Protein AF-A0A2I6QML2-F1 (afdb_monomer_lite)

Secondary structure (DSSP, 8-state):
--EE---TT----S-EEGGG--SS-EEEETTEEEEPPBTTTBPPTT----SS--SGGGSSHHHHHHHTT--HHHHHHHTPPPPSS--EEEE-TTS-EEEE-HHHHHHHTT---S--EEE--TTEE-EEETTS----EETT---EEEEEEEEPP-S-B-TT-BPPPEEEE-TT--TTSEEEEEESS-GGGSTTTS--TT--PEEEEEEETTEEEEEEE--SSS-B-PPP-EEEEEEE-

Foldseek 3Di:
DDWDAADPVRLAPGIGDPVVDVDADWDDDRRDIDHDDDPPRHPHPPQDDDDPDRCVLVVDPQSVCVVVVQDLLSSQVVVPDDDPDQFDWDQDPVSHIDTHDPVVVCVVVVHDPPWDWDDDDPQWDWTDIVPDDIDIDGPPDKDWQFKDKWKDAQDKAFAQGKDPKTKDFRAPDDQPKDKDKDWPDDCQPKWQSHDDPQDHWDWDWGDHHRIIIIMTGHNGNGITRTGITMMIIIIMD

Sequence (237 aa):
MTYITETPDATLSAEFALNSLADGILKHVSGVPARAVPGTDYEAAGVDLRIANNLSDLNSASTARTNLGGTTAGQNLFTLANPSAVRFLQINADNSVTAQSASSQLTALGGVATTRNVNTTSPLGGGGALSSDLTLTCSTCTTTIASGTSALGTSAIASGACATVVTTSATGTATTDTIGWGFNGNPTSTTGYQASANGMLTIIAYPSTNNVNFLACNNTSASITPGAITLNWKVTR

Radius of gyration: 55.11 Å; chains: 1; bounding box: 106×42×136 Å

Structure (mmCIF, N/CA/C/O backbone):
data_AF-A0A2I6QML2-F1
#
_entry.id   AF-A0A2I6QML2-F1
#
loop_
_atom_site.group_PDB
_atom_site.id
_atom_site.type_symbol
_atom_site.label_atom_id
_atom_site.label_alt_id
_atom_site.label_comp_id
_atom_site.label_asym_id
_atom_site.label_entity_id
_atom_site.label_seq_id
_atom_site.pdbx_PDB_ins_code
_atom_site.Cartn_x
_atom_site.Cartn_y
_atom_site.Cartn_z
_atom_site.occupancy
_atom_site.B_iso_or_equiv
_atom_site.auth_seq_id
_atom_site.auth_comp_id
_atom_site.auth_asym_id
_atom_site.auth_atom_id
_atom_site.pdbx_PDB_model_num
ATOM 1 N N . MET A 1 1 ? 61.276 31.196 -82.330 1.00 64.19 1 MET A N 1
ATOM 2 C CA . MET A 1 1 ? 61.262 29.888 -81.640 1.00 64.19 1 MET A CA 1
ATOM 3 C C . MET A 1 1 ? 62.325 29.941 -80.568 1.00 64.19 1 MET A C 1
ATOM 5 O O . MET A 1 1 ? 63.398 30.455 -80.852 1.00 64.19 1 MET A O 1
ATOM 9 N N . THR A 1 2 ? 62.009 29.498 -79.357 1.00 71.75 2 THR A N 1
ATOM 10 C CA . THR A 1 2 ? 62.979 29.432 -78.259 1.00 71.75 2 THR A CA 1
ATOM 11 C C . THR A 1 2 ? 63.634 28.057 -78.295 1.00 71.75 2 THR A C 1
ATOM 13 O O . THR A 1 2 ? 62.929 27.050 -78.390 1.00 71.75 2 THR A O 1
ATOM 16 N N . TYR A 1 3 ? 64.959 28.023 -78.251 1.00 75.06 3 TYR A N 1
ATOM 17 C CA . TYR A 1 3 ? 65.754 26.802 -78.295 1.00 75.06 3 TYR A CA 1
ATOM 18 C C . TYR A 1 3 ? 66.589 26.691 -77.028 1.00 75.06 3 TYR A C 1
ATOM 20 O O . TYR A 1 3 ? 66.968 27.706 -76.440 1.00 75.06 3 TYR A O 1
ATOM 28 N N . ILE A 1 4 ? 66.865 25.459 -76.610 1.00 70.81 4 ILE A N 1
ATOM 29 C CA . ILE A 1 4 ? 67.909 25.198 -75.621 1.00 70.81 4 ILE A CA 1
ATOM 30 C C . ILE A 1 4 ? 69.161 24.851 -76.413 1.00 70.81 4 ILE A C 1
ATOM 32 O O . ILE A 1 4 ? 69.179 23.862 -77.149 1.00 70.81 4 ILE A O 1
ATOM 36 N N . THR A 1 5 ? 70.178 25.693 -76.281 1.00 66.81 5 THR A N 1
ATOM 37 C CA . THR A 1 5 ? 71.444 25.546 -77.002 1.00 66.81 5 THR A CA 1
ATOM 38 C C . THR A 1 5 ? 72.547 24.972 -76.119 1.00 66.81 5 THR A C 1
ATOM 40 O O . THR A 1 5 ? 73.465 24.363 -76.650 1.00 66.81 5 THR A O 1
ATOM 43 N N . GLU A 1 6 ? 72.451 25.103 -74.789 1.00 67.31 6 GLU A N 1
ATOM 44 C CA . GLU A 1 6 ? 73.445 24.598 -73.831 1.00 67.31 6 GLU A CA 1
ATOM 45 C C . GLU A 1 6 ? 72.776 24.218 -72.494 1.00 67.31 6 GLU A C 1
ATOM 47 O O . GLU A 1 6 ? 71.808 24.852 -72.065 1.00 67.31 6 GLU A O 1
ATOM 52 N N . THR A 1 7 ? 73.285 23.179 -71.826 1.00 65.19 7 THR A N 1
ATOM 53 C CA . THR A 1 7 ? 72.969 22.852 -70.422 1.00 65.19 7 THR A CA 1
ATOM 54 C C . THR A 1 7 ? 74.198 23.122 -69.547 1.00 65.19 7 THR A C 1
ATOM 56 O O . THR A 1 7 ? 75.312 23.127 -70.067 1.00 65.19 7 THR A O 1
ATOM 59 N N . PRO A 1 8 ? 74.051 23.292 -68.217 1.00 64.19 8 PRO A N 1
ATOM 60 C CA . PRO A 1 8 ? 75.189 23.507 -67.311 1.00 64.19 8 PRO A CA 1
ATOM 61 C C . PRO A 1 8 ? 76.267 22.407 -67.330 1.00 64.19 8 PRO A C 1
ATOM 63 O O . PRO A 1 8 ? 77.377 22.642 -66.869 1.00 64.19 8 PRO A O 1
ATOM 66 N N . ASP A 1 9 ? 75.943 21.222 -67.855 1.00 65.06 9 ASP A N 1
ATOM 67 C CA . ASP A 1 9 ? 76.854 20.078 -68.014 1.00 65.06 9 ASP A CA 1
ATOM 68 C C . ASP A 1 9 ? 77.437 19.968 -69.446 1.00 65.06 9 ASP A C 1
ATOM 70 O O . ASP A 1 9 ? 78.171 19.042 -69.755 1.00 65.06 9 ASP A O 1
ATOM 74 N N . ALA A 1 10 ? 77.120 20.908 -70.348 1.00 65.25 10 ALA A N 1
ATOM 75 C CA . ALA A 1 10 ? 77.648 21.009 -71.719 1.00 65.25 10 ALA A CA 1
ATOM 76 C C . ALA A 1 10 ? 77.507 19.745 -72.601 1.00 65.25 10 ALA A C 1
ATOM 78 O O . ALA A 1 10 ? 78.220 19.576 -73.589 1.00 65.25 10 ALA A O 1
ATOM 79 N N . THR A 1 11 ? 76.570 18.854 -72.276 1.00 63.22 11 THR A N 1
ATOM 80 C CA . THR A 1 11 ? 76.426 17.530 -72.905 1.00 63.22 11 THR A CA 1
ATOM 81 C C . THR A 1 11 ? 75.431 17.477 -74.070 1.00 63.22 11 THR A C 1
ATOM 83 O O . THR A 1 11 ? 75.227 16.409 -74.651 1.00 63.22 11 THR A O 1
ATOM 86 N N . LEU A 1 12 ? 74.818 18.604 -74.450 1.00 68.50 12 LEU A N 1
ATOM 87 C CA . LEU A 1 12 ? 73.909 18.652 -75.597 1.00 68.50 12 LEU A CA 1
ATOM 88 C C . LEU A 1 12 ? 74.666 18.504 -76.917 1.00 68.50 12 LEU A C 1
ATOM 90 O O . LEU A 1 12 ? 75.599 19.245 -77.208 1.00 68.50 12 LEU A O 1
ATOM 94 N N . SER A 1 13 ? 74.219 17.555 -77.738 1.00 67.00 13 SER A N 1
ATOM 95 C CA . SER A 1 13 ? 74.846 17.242 -79.029 1.00 67.00 13 SER A CA 1
ATOM 96 C C . SER A 1 13 ? 74.286 18.042 -80.217 1.00 67.00 13 SER A C 1
ATOM 98 O O . SER A 1 13 ? 74.879 18.002 -81.295 1.00 67.00 13 SER A O 1
ATOM 100 N N . ALA A 1 14 ? 73.170 18.769 -80.038 1.00 70.62 14 ALA A N 1
ATOM 101 C CA . ALA A 1 14 ? 72.536 19.630 -81.045 1.00 70.62 14 ALA A CA 1
ATOM 102 C C . ALA A 1 14 ? 71.521 20.620 -80.421 1.00 70.62 14 ALA A C 1
ATOM 104 O O . ALA A 1 14 ? 71.057 20.417 -79.298 1.00 70.62 14 ALA A O 1
ATOM 105 N N . GLU A 1 15 ? 71.144 21.665 -81.173 1.00 72.88 15 GLU A N 1
ATOM 106 C CA . GLU A 1 15 ? 70.081 22.619 -80.811 1.00 72.88 15 GLU A CA 1
ATOM 107 C C . GLU A 1 15 ? 68.716 21.914 -80.734 1.00 72.88 15 GLU A C 1
ATOM 109 O O . GLU A 1 15 ? 68.308 21.221 -81.669 1.00 72.88 15 GLU A O 1
ATOM 114 N N . PHE A 1 16 ? 67.994 22.091 -79.622 1.00 72.38 16 PHE A N 1
ATOM 115 C CA . PHE A 1 16 ? 66.719 21.410 -79.393 1.00 72.38 16 PHE A CA 1
ATOM 116 C C . PHE A 1 16 ? 65.542 22.391 -79.334 1.00 72.38 16 PHE A C 1
ATOM 118 O O . PHE A 1 16 ? 65.525 23.332 -78.533 1.00 72.38 16 PHE A O 1
ATOM 125 N N . ALA A 1 17 ? 64.534 22.158 -80.179 1.00 73.69 17 ALA A N 1
ATOM 126 C CA . ALA A 1 17 ? 63.365 23.022 -80.309 1.00 73.69 17 ALA A CA 1
ATOM 127 C C . ALA A 1 17 ? 62.395 22.835 -79.134 1.00 73.69 17 ALA A C 1
ATOM 129 O O . ALA A 1 17 ? 61.776 21.778 -78.984 1.00 73.69 17 ALA A O 1
ATOM 130 N N . LEU A 1 18 ? 62.218 23.874 -78.310 1.00 70.25 18 LEU A N 1
ATOM 131 C CA . LEU A 1 18 ? 61.433 23.782 -77.073 1.00 70.25 18 LEU A CA 1
ATOM 132 C C . LEU A 1 18 ? 59.935 23.559 -77.332 1.00 70.25 18 LEU A C 1
ATOM 134 O O . LEU A 1 18 ? 59.241 22.957 -76.524 1.00 70.25 18 LEU A O 1
ATOM 138 N N . ASN A 1 19 ? 59.441 23.981 -78.496 1.00 72.12 19 ASN A N 1
ATOM 139 C CA . ASN A 1 19 ? 58.053 23.784 -78.914 1.00 72.12 19 ASN A CA 1
ATOM 140 C C . ASN A 1 19 ? 57.714 22.331 -79.300 1.00 72.12 19 ASN A C 1
ATOM 142 O O . ASN A 1 19 ? 56.543 22.032 -79.511 1.00 72.12 19 ASN A O 1
ATOM 146 N N . SER A 1 20 ? 58.707 21.442 -79.415 1.00 68.75 20 SER A N 1
ATOM 147 C CA . SER A 1 20 ? 58.472 20.000 -79.591 1.00 68.75 20 SER A CA 1
ATOM 148 C C . SER A 1 20 ? 58.061 19.299 -78.286 1.00 68.75 20 SER A C 1
ATOM 150 O O . SER A 1 20 ? 57.588 18.163 -78.308 1.00 68.75 20 SER A O 1
ATOM 152 N N . LEU A 1 21 ? 58.203 19.985 -77.149 1.00 67.31 21 LEU A N 1
ATOM 153 C CA . LEU A 1 21 ? 57.849 19.510 -75.816 1.00 67.31 21 LEU A CA 1
ATOM 154 C C . LEU A 1 21 ? 56.532 20.182 -75.415 1.00 67.31 21 LEU A C 1
ATOM 156 O O . LEU A 1 21 ? 56.529 21.269 -74.847 1.00 67.31 21 LEU A O 1
ATOM 160 N N . ALA A 1 22 ? 55.408 19.565 -75.780 1.00 59.16 22 ALA A N 1
ATOM 161 C CA . ALA A 1 22 ? 54.084 20.153 -75.574 1.00 59.16 22 ALA A CA 1
ATOM 162 C C . ALA A 1 22 ? 53.741 20.391 -74.085 1.00 59.16 22 ALA A C 1
ATOM 164 O O . ALA A 1 22 ? 52.999 21.325 -73.787 1.00 59.16 22 ALA A O 1
ATOM 165 N N . ASP A 1 23 ? 54.292 19.584 -73.166 1.00 68.75 23 ASP A N 1
ATOM 166 C CA . ASP A 1 23 ? 54.150 19.694 -71.709 1.00 68.75 23 ASP A CA 1
ATOM 167 C C . ASP A 1 23 ? 55.148 18.785 -70.938 1.00 68.75 23 ASP A C 1
ATOM 169 O O . ASP A 1 23 ? 55.832 17.930 -71.514 1.00 68.75 23 ASP A O 1
ATOM 173 N N . GLY A 1 24 ? 55.224 18.964 -69.610 1.00 73.31 24 GLY A N 1
ATOM 174 C CA . GLY A 1 24 ? 55.912 18.059 -68.676 1.00 73.31 24 GLY A CA 1
ATOM 175 C C . GLY A 1 24 ? 57.227 18.577 -68.077 1.00 73.31 24 GLY A C 1
ATOM 176 O O . GLY A 1 24 ? 57.714 19.656 -68.404 1.00 73.31 24 GLY A O 1
ATOM 177 N N . ILE A 1 25 ? 57.801 17.789 -67.161 1.00 79.94 25 ILE A N 1
ATOM 178 C CA . ILE A 1 25 ? 59.123 18.052 -66.571 1.00 79.94 25 ILE A CA 1
ATOM 179 C C . ILE A 1 25 ? 60.199 17.564 -67.546 1.00 79.94 25 ILE A C 1
ATOM 181 O O . ILE A 1 25 ? 60.080 16.481 -68.123 1.00 79.94 25 ILE A O 1
ATOM 185 N N . LEU A 1 26 ? 61.257 18.352 -67.731 1.00 81.94 26 LEU A N 1
ATOM 186 C CA . LEU A 1 26 ? 62.389 17.976 -68.574 1.00 81.94 26 LEU A CA 1
ATOM 187 C C . LEU A 1 26 ? 63.398 17.139 -67.794 1.00 81.94 26 LEU A C 1
ATOM 189 O O . LEU A 1 26 ? 63.762 17.476 -66.670 1.00 81.94 26 LEU A O 1
ATOM 193 N N . LYS A 1 27 ? 63.893 16.082 -68.435 1.00 80.38 27 LYS A N 1
ATOM 194 C CA . LYS A 1 27 ? 65.071 15.334 -68.002 1.00 80.38 27 LYS A CA 1
ATOM 195 C C . LYS A 1 27 ? 66.123 15.319 -69.098 1.00 80.38 27 LYS A C 1
ATOM 197 O O . LYS A 1 27 ? 65.825 15.483 -70.279 1.00 80.38 27 LYS A O 1
ATOM 202 N N . HIS A 1 28 ? 67.357 15.068 -68.703 1.00 76.62 28 HIS A N 1
ATOM 203 C CA . HIS A 1 28 ? 68.447 14.824 -69.631 1.00 76.62 28 HIS A CA 1
ATOM 204 C C . HIS A 1 28 ? 68.701 13.317 -69.727 1.00 76.62 28 HIS A C 1
ATOM 206 O O . HIS A 1 28 ? 68.898 12.666 -68.702 1.00 76.62 28 HIS A O 1
ATOM 212 N N . VAL A 1 29 ? 68.686 12.754 -70.939 1.00 77.38 29 VAL A N 1
ATOM 213 C CA . VAL A 1 29 ? 69.006 11.337 -71.166 1.00 77.38 29 VAL A CA 1
ATOM 214 C C . VAL A 1 29 ? 70.001 11.238 -72.312 1.00 77.38 29 VAL A C 1
ATOM 216 O O . VAL A 1 29 ? 69.674 11.554 -73.451 1.00 77.38 29 VAL A O 1
ATOM 219 N N . SER A 1 30 ? 71.222 10.796 -71.999 1.00 77.31 30 SER A N 1
ATOM 220 C CA . SER A 1 30 ? 72.266 10.484 -72.986 1.00 77.31 30 SER A CA 1
ATOM 221 C C . SER A 1 30 ? 72.524 11.589 -74.028 1.00 77.31 30 SER A C 1
ATOM 223 O O . SER A 1 30 ? 72.664 11.297 -75.212 1.00 77.31 30 SER A O 1
ATOM 225 N N . GLY A 1 31 ? 72.598 12.854 -73.602 1.00 73.12 31 GLY A N 1
ATOM 226 C CA . GLY A 1 31 ? 72.962 13.980 -74.475 1.00 73.12 31 GLY A CA 1
ATOM 227 C C . GLY A 1 31 ? 71.790 14.649 -75.198 1.00 73.12 31 GLY A C 1
ATOM 228 O O . GLY A 1 31 ? 72.015 15.510 -76.053 1.00 73.12 31 GLY A O 1
ATOM 229 N N . VAL A 1 32 ? 70.547 14.251 -74.889 1.00 74.94 32 VAL A N 1
ATOM 230 C CA . VAL A 1 32 ? 69.320 14.795 -75.491 1.00 74.94 32 VAL A CA 1
ATOM 231 C C . VAL A 1 32 ? 68.308 15.167 -74.392 1.00 74.94 32 VAL A C 1
ATOM 233 O O . VAL A 1 32 ? 68.102 14.380 -73.458 1.00 74.94 32 VAL A O 1
ATOM 236 N N . PRO A 1 33 ? 67.647 16.341 -74.466 1.00 77.56 33 PRO A N 1
ATOM 237 C CA . PRO A 1 33 ? 66.513 16.657 -73.609 1.00 77.56 33 PRO A CA 1
ATOM 238 C C . PRO A 1 33 ? 65.352 15.714 -73.922 1.00 77.56 33 PRO A C 1
ATOM 240 O O . PRO A 1 33 ? 64.934 15.572 -75.070 1.00 77.56 33 PRO A O 1
ATOM 243 N N . ALA A 1 34 ? 64.808 15.081 -72.894 1.00 80.19 34 ALA A N 1
ATOM 244 C CA . ALA A 1 34 ? 63.655 14.205 -72.995 1.00 80.19 34 ALA A CA 1
ATOM 245 C C . ALA A 1 34 ? 62.604 14.601 -71.956 1.00 80.19 34 ALA A C 1
ATOM 247 O O . ALA A 1 34 ? 62.899 15.240 -70.946 1.00 80.19 34 ALA A O 1
ATOM 248 N N . ARG A 1 35 ? 61.356 14.188 -72.175 1.00 83.00 35 ARG A N 1
ATOM 249 C CA . ARG A 1 35 ? 60.319 14.286 -71.140 1.00 83.00 35 ARG A CA 1
ATOM 250 C C . ARG A 1 35 ? 60.621 13.304 -70.012 1.00 83.00 35 ARG A C 1
ATOM 252 O O . ARG A 1 35 ? 60.891 12.130 -70.275 1.00 83.00 35 ARG A O 1
ATOM 259 N N . ALA A 1 36 ? 60.564 13.780 -68.773 1.00 84.62 36 ALA A N 1
ATOM 260 C CA . ALA A 1 36 ? 60.620 12.942 -67.587 1.00 84.62 36 ALA A CA 1
ATOM 261 C C . ALA A 1 36 ? 59.389 12.024 -67.538 1.00 84.62 36 ALA A C 1
ATOM 263 O O . ALA A 1 36 ? 58.296 12.401 -67.966 1.00 84.62 36 ALA A O 1
ATOM 264 N N . VAL A 1 37 ? 59.578 10.803 -67.050 1.00 83.81 37 VAL A N 1
ATOM 265 C CA . VAL A 1 37 ? 58.554 9.765 -66.953 1.00 83.81 37 VAL A CA 1
ATOM 266 C C . VAL A 1 37 ? 58.033 9.725 -65.510 1.00 83.81 37 VAL A C 1
ATOM 268 O O . VAL A 1 37 ? 58.817 9.439 -64.596 1.00 83.81 37 VAL A O 1
ATOM 271 N N . PRO A 1 38 ? 56.732 9.987 -65.274 1.00 77.94 38 PRO A N 1
ATOM 272 C CA . PRO A 1 38 ? 56.149 9.860 -63.941 1.00 77.94 38 PRO A CA 1
ATOM 273 C C . PRO A 1 38 ? 56.290 8.428 -63.398 1.00 77.94 38 PRO A C 1
ATOM 275 O O . PRO A 1 38 ? 56.139 7.456 -64.135 1.00 77.94 38 PRO A O 1
ATOM 278 N N . GLY A 1 39 ? 56.598 8.297 -62.107 1.00 74.12 39 GLY A N 1
ATOM 279 C CA . GLY A 1 39 ? 56.870 7.031 -61.415 1.00 74.12 39 GLY A CA 1
ATOM 280 C C . GLY A 1 39 ? 58.285 6.472 -61.619 1.00 74.12 39 GLY A C 1
ATOM 281 O O . GLY A 1 39 ? 58.640 5.490 -60.976 1.00 74.12 39 GLY A O 1
ATOM 282 N N . THR A 1 40 ? 59.093 7.073 -62.501 1.00 78.00 40 THR A N 1
ATOM 283 C CA . THR A 1 40 ? 60.513 6.718 -62.698 1.00 78.00 40 THR A CA 1
ATOM 284 C C . THR A 1 40 ? 61.435 7.888 -62.365 1.00 78.00 40 THR A C 1
ATOM 286 O O . THR A 1 40 ? 62.382 7.715 -61.608 1.00 78.00 40 THR A O 1
ATOM 289 N N . ASP A 1 41 ? 61.152 9.074 -62.913 1.00 79.00 41 ASP A N 1
ATOM 290 C CA . ASP A 1 41 ? 62.013 10.259 -62.770 1.00 79.00 41 ASP A CA 1
ATOM 291 C C . ASP A 1 41 ? 61.446 11.303 -61.792 1.00 79.00 41 ASP A C 1
ATOM 293 O O . ASP A 1 41 ? 62.190 12.102 -61.231 1.00 79.00 41 ASP A O 1
ATOM 297 N N . TYR A 1 42 ? 60.127 11.311 -61.594 1.00 74.25 42 TYR A N 1
ATOM 298 C CA . TYR A 1 42 ? 59.427 12.108 -60.585 1.00 74.25 42 TYR A CA 1
ATOM 299 C C . TYR A 1 42 ? 58.210 11.331 -60.085 1.00 74.25 42 TYR A C 1
ATOM 301 O O . TYR A 1 42 ? 57.720 10.441 -60.784 1.00 74.25 42 TYR A O 1
ATOM 309 N N . GLU A 1 43 ? 57.719 11.652 -58.890 1.00 69.69 43 GLU A N 1
ATOM 310 C CA . GLU A 1 43 ? 56.523 11.004 -58.346 1.00 69.69 43 GLU A CA 1
ATOM 311 C C . GLU A 1 43 ? 55.339 11.202 -59.302 1.00 69.69 43 GLU A C 1
ATOM 313 O O . GLU A 1 43 ? 55.036 12.316 -59.734 1.00 69.69 43 GLU A O 1
ATOM 318 N N . ALA A 1 44 ? 54.690 10.103 -59.692 1.00 70.81 44 ALA A N 1
ATOM 319 C CA . ALA A 1 44 ? 53.513 10.184 -60.546 1.00 70.81 44 ALA A CA 1
ATOM 320 C C . ALA A 1 44 ? 52.396 10.954 -59.823 1.00 70.81 44 ALA A C 1
ATOM 322 O O . ALA A 1 44 ? 52.258 10.859 -58.603 1.00 70.81 44 ALA A O 1
ATOM 323 N N . ALA A 1 45 ? 51.571 11.691 -60.574 1.00 63.28 45 ALA A N 1
ATOM 324 C CA . ALA A 1 45 ? 50.405 12.364 -60.008 1.00 63.28 45 ALA A CA 1
ATOM 325 C C . ALA A 1 45 ? 49.558 11.360 -59.198 1.00 63.28 45 ALA A C 1
ATOM 327 O O . ALA A 1 45 ? 49.151 10.325 -59.726 1.00 63.28 45 ALA A O 1
ATOM 328 N N . GLY A 1 46 ? 49.327 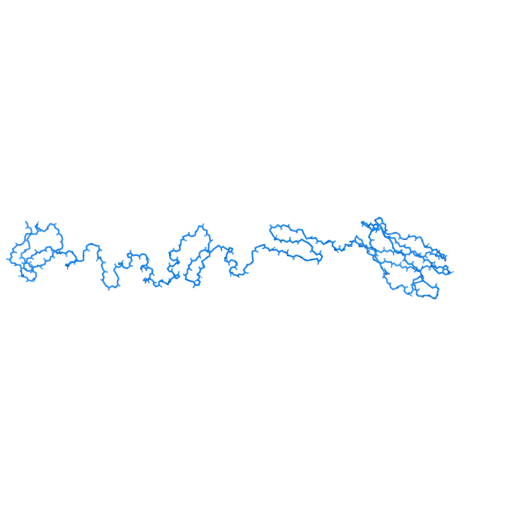11.662 -57.915 1.00 59.34 46 GLY A N 1
ATOM 329 C CA . GLY A 1 46 ? 48.636 10.771 -56.974 1.00 59.34 46 GLY A CA 1
ATOM 330 C C . GLY A 1 46 ? 49.543 9.992 -56.011 1.00 59.34 46 GLY A C 1
ATOM 331 O O . GLY A 1 46 ? 49.029 9.157 -55.269 1.00 59.34 46 GLY A O 1
ATOM 332 N N . VAL A 1 47 ? 50.855 10.261 -55.988 1.00 60.59 47 VAL A N 1
ATOM 333 C CA . VAL A 1 47 ? 51.827 9.619 -55.079 1.00 60.59 47 VAL A CA 1
ATOM 334 C C . VAL A 1 47 ? 52.658 10.654 -54.300 1.00 60.59 47 VAL A C 1
ATOM 336 O O . VAL A 1 47 ? 53.877 10.556 -54.207 1.00 60.59 47 VAL A O 1
ATOM 339 N N . ASP A 1 48 ? 52.023 11.671 -53.718 1.00 58.78 48 ASP A N 1
ATOM 340 C CA . ASP A 1 48 ? 52.773 12.684 -52.962 1.00 58.78 48 ASP A CA 1
ATOM 341 C C . ASP A 1 48 ? 53.262 12.176 -51.572 1.00 58.78 48 ASP A C 1
ATOM 343 O O . ASP A 1 48 ? 52.483 11.695 -50.751 1.00 58.78 48 ASP A O 1
ATOM 347 N N . LEU A 1 49 ? 54.581 12.350 -51.340 1.00 50.97 49 LEU A N 1
ATOM 348 C CA . LEU A 1 49 ? 55.396 12.461 -50.096 1.00 50.97 49 LEU A CA 1
ATOM 349 C C . LEU A 1 49 ? 55.650 11.271 -49.131 1.00 50.97 49 LEU A C 1
ATOM 351 O O . LEU A 1 49 ? 55.062 11.214 -48.066 1.00 50.97 49 LEU A O 1
ATOM 355 N N . ARG A 1 50 ? 56.705 10.455 -49.323 1.00 60.28 50 ARG A N 1
ATOM 356 C CA . ARG A 1 50 ? 57.363 9.627 -48.250 1.00 60.28 50 ARG A CA 1
ATOM 357 C C . ARG A 1 50 ? 58.631 10.356 -47.724 1.00 60.28 50 ARG A C 1
ATOM 359 O O . ARG A 1 50 ? 59.116 11.231 -48.420 1.00 60.28 50 ARG A O 1
ATOM 366 N N . ILE A 1 51 ? 59.292 10.131 -46.575 1.00 54.59 51 ILE A N 1
ATOM 367 C CA . ILE A 1 51 ? 59.412 9.052 -45.571 1.00 54.59 51 ILE A CA 1
ATOM 368 C C . ILE A 1 51 ? 59.454 9.736 -44.181 1.00 54.59 51 ILE A C 1
ATOM 370 O O . ILE A 1 51 ? 60.507 10.110 -43.681 1.00 54.59 51 ILE A O 1
ATOM 374 N N . ALA A 1 52 ? 58.313 10.026 -43.568 1.00 54.50 52 ALA A N 1
ATOM 375 C CA . ALA A 1 52 ? 57.966 9.272 -42.361 1.00 54.50 52 ALA A CA 1
ATOM 376 C C . ALA A 1 52 ? 56.475 8.923 -42.285 1.00 54.50 52 ALA A C 1
ATOM 378 O O . ALA A 1 52 ? 56.118 8.013 -41.547 1.00 54.50 52 ALA A O 1
ATOM 379 N N . ASN A 1 53 ? 55.624 9.580 -43.075 1.00 54.09 53 ASN A N 1
ATOM 380 C CA . ASN A 1 53 ? 54.331 9.045 -43.475 1.00 54.09 53 ASN A CA 1
ATOM 381 C C . ASN A 1 53 ? 53.746 9.878 -44.615 1.00 54.09 53 ASN A C 1
ATOM 383 O O . ASN A 1 53 ? 53.767 11.102 -44.546 1.00 54.09 53 ASN A O 1
ATOM 387 N N . ASN A 1 54 ? 53.237 9.228 -45.651 1.00 56.94 54 ASN A N 1
ATOM 388 C CA . ASN A 1 54 ? 52.755 9.874 -46.875 1.00 56.94 54 ASN A CA 1
ATOM 389 C C . ASN A 1 54 ? 51.271 10.197 -46.867 1.00 56.94 54 ASN A C 1
ATOM 391 O O . ASN A 1 54 ? 50.660 10.288 -47.928 1.00 56.94 54 ASN A O 1
ATOM 395 N N . LEU A 1 55 ? 50.658 10.244 -45.684 1.00 64.50 55 LEU A N 1
ATOM 396 C CA . LEU A 1 55 ? 49.207 10.180 -45.547 1.00 64.50 55 LEU A CA 1
ATOM 397 C C . LEU A 1 55 ? 48.596 8.987 -46.330 1.00 64.50 55 LEU A C 1
ATOM 399 O O . LEU A 1 55 ? 47.375 8.869 -46.408 1.00 64.50 55 LEU A O 1
ATOM 403 N N . SER A 1 56 ? 49.390 8.062 -46.902 1.00 64.69 56 SER A N 1
ATOM 404 C CA . SER A 1 56 ? 48.845 6.853 -47.527 1.00 64.69 56 SER A CA 1
ATOM 405 C C . SER A 1 56 ? 48.430 5.854 -46.466 1.00 64.69 56 SER A C 1
ATOM 407 O O . SER A 1 56 ? 47.585 5.014 -46.721 1.00 64.69 56 SER A O 1
ATOM 409 N N . ASP A 1 57 ? 48.947 5.991 -45.251 1.00 64.25 57 ASP A N 1
ATOM 410 C CA . ASP A 1 57 ? 48.430 5.351 -44.052 1.00 64.25 57 ASP A CA 1
ATOM 411 C C . ASP A 1 57 ? 47.061 5.914 -43.611 1.00 64.25 57 ASP A C 1
ATOM 413 O O . ASP A 1 57 ? 46.340 5.271 -42.855 1.00 64.25 57 ASP A O 1
ATOM 417 N N . LEU A 1 58 ? 46.671 7.093 -44.102 1.00 66.88 58 LEU A N 1
ATOM 418 C CA . LEU A 1 58 ? 45.345 7.693 -43.942 1.00 66.88 58 LEU A CA 1
ATOM 419 C C . LEU A 1 58 ? 44.394 7.320 -45.091 1.00 66.88 58 LEU A C 1
ATOM 421 O O . LEU A 1 58 ? 43.238 7.743 -45.079 1.00 66.88 58 LEU A O 1
ATOM 425 N N . ASN A 1 59 ? 44.819 6.474 -46.043 1.00 73.19 59 ASN A N 1
ATOM 426 C CA . ASN A 1 59 ? 43.943 5.961 -47.108 1.00 73.19 59 ASN A CA 1
ATOM 427 C C . ASN A 1 59 ? 42.772 5.112 -46.575 1.00 73.19 59 ASN A C 1
ATOM 429 O O . ASN A 1 59 ? 41.811 4.844 -47.295 1.00 73.19 59 ASN A O 1
ATOM 433 N N . SER A 1 60 ? 42.847 4.698 -45.309 1.00 84.44 60 SER A N 1
ATOM 434 C CA . SER A 1 60 ? 41.820 3.966 -44.589 1.00 84.44 60 SER A CA 1
ATOM 435 C C . SER A 1 60 ? 41.624 4.582 -43.215 1.00 84.44 60 SER A C 1
ATOM 437 O O . SER A 1 60 ? 42.565 4.712 -42.429 1.00 84.44 60 SER A O 1
ATOM 439 N N . ALA A 1 61 ? 40.364 4.861 -42.873 1.00 86.25 61 ALA A N 1
ATOM 440 C CA . ALA A 1 61 ? 39.991 5.315 -41.539 1.00 86.25 61 ALA A CA 1
ATOM 441 C C . ALA A 1 61 ? 40.454 4.337 -40.439 1.00 86.25 61 ALA A C 1
ATOM 443 O O . ALA A 1 61 ? 40.692 4.761 -39.314 1.00 86.25 61 ALA A O 1
ATOM 444 N N . SER A 1 62 ? 40.599 3.038 -40.736 1.00 87.94 62 SER A N 1
ATOM 445 C CA . SER A 1 62 ? 41.112 2.058 -39.767 1.00 87.94 62 SER A CA 1
ATOM 446 C C . SER A 1 62 ? 42.591 2.269 -39.453 1.00 87.94 62 SER A C 1
ATOM 448 O O . SER A 1 62 ? 42.957 2.348 -38.281 1.00 87.94 62 SER A O 1
ATOM 450 N N . THR A 1 63 ? 43.418 2.391 -40.491 1.00 86.44 63 THR A N 1
ATOM 451 C CA . THR A 1 63 ? 44.868 2.597 -40.377 1.00 86.44 63 THR A CA 1
ATOM 452 C C . THR A 1 63 ? 45.169 3.936 -39.707 1.00 86.44 63 THR A C 1
ATOM 454 O O . THR A 1 63 ? 45.939 3.982 -38.751 1.00 86.44 63 THR A O 1
ATOM 457 N N . ALA A 1 64 ? 44.438 4.985 -40.094 1.00 87.62 64 ALA A N 1
ATOM 458 C CA . ALA A 1 64 ? 44.513 6.305 -39.479 1.00 87.62 64 ALA A CA 1
ATOM 459 C C . ALA A 1 64 ? 44.380 6.264 -37.948 1.00 87.62 64 ALA A C 1
ATOM 461 O O . ALA A 1 64 ? 45.201 6.831 -37.228 1.00 87.62 64 ALA A O 1
ATOM 462 N N . ARG A 1 65 ? 43.365 5.564 -37.424 1.00 90.50 65 ARG A N 1
ATOM 463 C CA . ARG A 1 65 ? 43.152 5.492 -35.973 1.00 90.50 65 ARG A CA 1
ATOM 464 C C . ARG A 1 65 ? 44.204 4.623 -35.262 1.00 90.50 65 ARG A C 1
ATOM 466 O O . ARG A 1 65 ? 44.578 4.927 -34.132 1.00 90.50 65 ARG A O 1
ATOM 473 N N . THR A 1 66 ? 44.730 3.585 -35.924 1.00 89.69 66 THR A N 1
ATOM 474 C CA . THR A 1 66 ? 45.863 2.797 -35.401 1.00 89.69 66 THR A CA 1
ATOM 475 C C . THR A 1 66 ? 47.119 3.657 -35.247 1.00 89.69 66 THR A C 1
ATOM 477 O O . THR A 1 66 ? 47.806 3.546 -34.235 1.00 89.69 66 THR A O 1
ATOM 480 N N . ASN A 1 67 ? 47.379 4.573 -36.182 1.00 85.38 67 ASN A N 1
ATOM 481 C CA . ASN A 1 67 ? 48.549 5.459 -36.127 1.00 85.38 67 ASN A CA 1
ATOM 482 C C . ASN A 1 67 ? 48.459 6.508 -35.015 1.00 85.38 67 ASN A C 1
ATOM 484 O O . ASN A 1 67 ? 49.483 6.928 -34.484 1.00 85.38 67 ASN A O 1
ATOM 488 N N . LEU A 1 68 ? 47.242 6.871 -34.599 1.00 89.12 68 LEU A N 1
ATOM 489 C CA . LEU A 1 68 ? 47.000 7.686 -33.404 1.00 89.12 68 LEU A CA 1
ATOM 490 C C . LEU A 1 68 ? 47.165 6.899 -32.088 1.00 89.12 68 LEU A C 1
ATOM 492 O O . LEU A 1 68 ? 46.896 7.435 -31.016 1.00 89.12 68 LEU A O 1
ATOM 496 N N . GLY A 1 69 ? 47.583 5.630 -32.149 1.00 91.06 69 GLY A N 1
ATOM 497 C CA . GLY A 1 69 ? 47.737 4.765 -30.979 1.00 91.06 69 GLY A CA 1
ATOM 498 C C . GLY A 1 69 ? 46.412 4.224 -30.440 1.00 91.06 69 GLY A C 1
ATOM 499 O O . GLY A 1 69 ? 46.333 3.848 -29.270 1.00 91.06 69 GLY A O 1
ATOM 500 N N . GLY A 1 70 ? 45.357 4.194 -31.261 1.00 93.12 70 GLY A N 1
ATOM 501 C CA . GLY A 1 70 ? 44.055 3.682 -30.852 1.00 93.12 70 GLY A CA 1
ATOM 502 C C . GLY A 1 70 ? 44.121 2.213 -30.429 1.00 93.12 70 GLY A C 1
ATOM 503 O O . GLY A 1 70 ? 44.403 1.324 -31.232 1.00 93.12 70 GLY A O 1
ATOM 504 N N . THR A 1 71 ? 43.822 1.946 -29.157 1.00 95.62 71 THR A N 1
ATOM 505 C CA . THR A 1 71 ? 43.593 0.587 -28.643 1.00 95.62 71 THR A CA 1
ATOM 506 C C . THR A 1 71 ? 42.269 0.042 -29.168 1.00 95.62 71 THR A C 1
ATOM 508 O O . THR A 1 71 ? 41.421 0.817 -29.598 1.00 95.62 71 THR A O 1
ATOM 511 N N . THR A 1 72 ? 42.020 -1.266 -29.072 1.00 95.50 72 THR A N 1
ATOM 512 C CA . THR A 1 72 ? 40.745 -1.866 -29.512 1.00 95.50 72 THR A CA 1
ATOM 513 C C . THR A 1 72 ? 39.512 -1.110 -28.987 1.00 95.50 72 THR A C 1
ATOM 515 O O . THR A 1 72 ? 38.621 -0.784 -29.767 1.00 95.50 72 THR A O 1
ATOM 518 N N . ALA A 1 73 ? 39.491 -0.730 -27.703 1.00 96.44 73 ALA A N 1
ATOM 519 C CA . ALA A 1 73 ? 38.398 0.061 -27.127 1.00 96.44 73 ALA A CA 1
ATOM 520 C C . ALA A 1 73 ? 38.334 1.495 -27.684 1.00 96.44 73 ALA A C 1
ATOM 522 O O . ALA A 1 73 ? 37.250 1.999 -27.971 1.00 96.44 73 ALA A O 1
ATOM 523 N N . GLY A 1 74 ? 39.484 2.146 -27.888 1.00 96.06 74 GLY A N 1
ATOM 524 C CA . GLY A 1 74 ? 39.553 3.4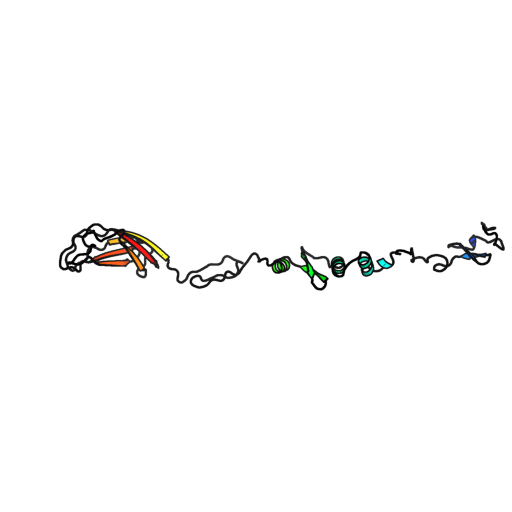73 -28.504 1.00 96.06 74 GLY A CA 1
ATOM 525 C C . GLY A 1 74 ? 39.063 3.473 -29.955 1.00 96.06 74 GLY A C 1
ATOM 526 O O . GLY A 1 74 ? 38.250 4.318 -30.324 1.00 96.06 74 GLY A O 1
ATOM 527 N N . GLN A 1 75 ? 39.479 2.484 -30.755 1.00 95.38 75 GLN A N 1
ATOM 528 C CA . GLN A 1 75 ? 38.999 2.283 -32.127 1.00 95.38 75 GLN A CA 1
ATOM 529 C C . GLN A 1 75 ? 37.474 2.151 -32.151 1.00 95.38 75 GLN A C 1
ATOM 531 O O . GLN A 1 75 ? 36.818 2.817 -32.948 1.00 95.38 75 GLN A O 1
ATOM 536 N N . ASN A 1 76 ? 36.924 1.341 -31.241 1.00 96.00 76 ASN A N 1
ATOM 537 C CA . ASN A 1 76 ? 35.488 1.118 -31.112 1.00 96.00 76 ASN A CA 1
ATOM 538 C C . ASN A 1 76 ? 34.727 2.387 -30.710 1.00 96.00 76 ASN A C 1
ATOM 540 O O . ASN A 1 76 ? 33.617 2.592 -31.191 1.00 96.00 76 ASN A O 1
ATOM 544 N N . LEU A 1 77 ? 35.316 3.261 -29.886 1.00 95.50 77 LEU A N 1
ATOM 545 C CA . LEU A 1 77 ? 34.725 4.558 -29.550 1.00 95.50 77 LEU A CA 1
ATOM 546 C C . LEU A 1 77 ? 34.689 5.505 -30.761 1.00 95.50 77 LEU A C 1
ATOM 548 O O . LEU A 1 77 ? 33.667 6.141 -31.000 1.00 95.50 77 LEU A O 1
ATOM 552 N N . PHE A 1 78 ? 35.763 5.567 -31.556 1.00 93.81 78 PHE A N 1
ATOM 553 C CA . PHE A 1 78 ? 35.806 6.385 -32.776 1.00 93.81 78 PHE A CA 1
ATOM 554 C C . PHE A 1 78 ? 34.816 5.930 -33.852 1.00 93.81 78 PHE A C 1
ATOM 556 O O . PHE A 1 78 ? 34.379 6.740 -34.665 1.00 93.81 78 PHE A O 1
ATOM 563 N N . THR A 1 79 ? 34.491 4.637 -33.892 1.00 94.75 79 THR A N 1
ATOM 564 C CA . THR A 1 79 ? 33.537 4.065 -34.853 1.00 94.75 79 THR A CA 1
ATOM 565 C C . THR A 1 79 ? 32.146 3.843 -34.267 1.00 94.75 79 THR A C 1
ATOM 567 O O . THR A 1 79 ? 31.296 3.259 -34.939 1.00 94.75 79 THR A O 1
ATOM 570 N N . LEU A 1 80 ? 31.901 4.260 -33.022 1.00 95.94 80 LEU A N 1
ATOM 571 C CA . LEU A 1 80 ? 30.608 4.089 -32.377 1.00 95.94 80 LEU A CA 1
ATOM 572 C C . LEU A 1 80 ? 29.550 4.906 -33.126 1.00 95.94 80 LEU A C 1
ATOM 574 O O . LEU A 1 80 ? 29.726 6.097 -33.377 1.00 95.94 80 LEU A O 1
ATOM 578 N N . ALA A 1 81 ? 28.436 4.265 -33.475 1.00 94.88 81 ALA A N 1
ATOM 579 C CA . ALA A 1 81 ? 27.332 4.953 -34.129 1.00 94.88 81 ALA A CA 1
ATOM 580 C C . ALA A 1 81 ? 26.765 6.064 -33.228 1.00 94.88 81 ALA A C 1
ATOM 582 O O . ALA A 1 81 ? 26.628 5.887 -32.014 1.00 94.88 81 ALA A O 1
ATOM 583 N N . ASN A 1 82 ? 26.386 7.190 -33.838 1.00 92.62 82 ASN A N 1
ATOM 584 C CA . ASN A 1 82 ? 25.800 8.317 -33.117 1.00 92.62 82 ASN A CA 1
ATOM 585 C C . ASN A 1 82 ? 24.525 7.881 -32.372 1.00 92.62 82 ASN A C 1
ATOM 587 O O . ASN A 1 82 ? 23.592 7.378 -33.007 1.00 92.62 82 ASN A O 1
ATOM 591 N N . PRO A 1 83 ? 24.438 8.086 -31.047 1.00 93.50 83 PRO A N 1
ATOM 592 C CA . PRO A 1 83 ? 23.226 7.772 -30.314 1.00 93.50 83 PRO A CA 1
ATOM 593 C C . PRO A 1 83 ? 22.130 8.804 -30.616 1.00 93.50 83 PRO A C 1
ATOM 595 O O . PRO A 1 83 ? 22.386 10.000 -30.718 1.00 93.50 83 PRO A O 1
ATOM 598 N N . SER A 1 84 ? 20.880 8.351 -30.702 1.00 92.44 84 SER A N 1
ATOM 599 C CA . SER A 1 84 ? 19.707 9.207 -30.952 1.00 92.44 84 SER A CA 1
ATOM 600 C C . SER A 1 84 ? 19.129 9.876 -29.695 1.00 92.44 84 SER A C 1
ATOM 602 O O . SER A 1 84 ? 18.086 10.520 -29.756 1.00 92.44 84 SER A O 1
ATOM 604 N N . ALA A 1 85 ? 19.771 9.700 -28.539 1.00 94.38 85 ALA A N 1
ATOM 605 C CA . ALA A 1 85 ? 19.402 10.303 -27.260 1.00 94.38 85 ALA A CA 1
ATOM 606 C C . ALA A 1 85 ? 20.603 10.261 -26.303 1.00 94.38 85 ALA A C 1
ATOM 608 O O . ALA A 1 85 ? 21.637 9.679 -26.625 1.00 94.38 85 ALA A O 1
ATOM 609 N N . VAL A 1 86 ? 20.464 10.843 -25.108 1.00 94.19 86 VAL A N 1
ATOM 610 C CA . VAL A 1 86 ? 21.504 10.776 -24.070 1.00 94.19 86 VAL A CA 1
ATOM 611 C C . VAL A 1 86 ? 21.798 9.313 -23.722 1.00 94.19 86 VAL A C 1
ATOM 613 O O . VAL A 1 86 ? 20.883 8.510 -23.493 1.00 94.19 86 VAL A O 1
ATOM 616 N N . ARG A 1 87 ? 23.082 8.955 -23.730 1.00 96.38 87 ARG A N 1
ATOM 617 C CA . ARG A 1 87 ? 23.595 7.612 -23.441 1.00 96.38 87 ARG A CA 1
ATOM 618 C C . ARG A 1 87 ? 24.840 7.706 -22.577 1.00 96.38 87 ARG A C 1
ATOM 620 O O . ARG A 1 87 ? 25.535 8.718 -22.590 1.00 96.38 87 ARG A O 1
ATOM 627 N N . PHE A 1 88 ? 25.132 6.612 -21.891 1.00 95.62 88 PHE A N 1
ATOM 628 C CA . PHE A 1 88 ? 26.355 6.433 -21.124 1.00 95.62 88 PHE A CA 1
ATOM 629 C C . PHE A 1 88 ? 27.252 5.429 -21.836 1.00 95.62 88 PHE A C 1
ATOM 631 O O . PHE A 1 88 ? 26.786 4.373 -22.260 1.00 95.62 88 PHE A O 1
ATOM 638 N N . LEU A 1 89 ? 28.527 5.766 -22.003 1.00 95.75 89 LEU A N 1
ATOM 639 C CA . LEU A 1 89 ? 29.487 4.873 -22.640 1.00 95.75 89 LEU A CA 1
ATOM 640 C C . LEU A 1 89 ? 29.911 3.786 -21.653 1.00 95.75 89 LEU A C 1
ATOM 642 O O . LEU A 1 89 ? 30.328 4.088 -20.537 1.00 95.75 89 LEU A O 1
ATOM 646 N N . GLN A 1 90 ? 29.834 2.533 -22.088 1.00 95.81 90 GLN A N 1
ATOM 647 C CA . GLN A 1 90 ? 30.370 1.389 -21.366 1.00 95.81 90 GLN A CA 1
ATOM 648 C C . GLN A 1 90 ? 31.444 0.718 -22.220 1.00 95.81 90 GLN A C 1
ATOM 650 O O . GLN A 1 90 ? 31.167 0.266 -23.332 1.00 95.81 90 GLN A O 1
ATOM 655 N N . ILE A 1 91 ? 32.658 0.641 -21.675 1.00 96.31 91 ILE A N 1
ATOM 656 C CA . ILE A 1 91 ? 33.722 -0.217 -22.196 1.00 96.31 91 ILE A CA 1
ATOM 657 C C . ILE A 1 91 ? 33.531 -1.591 -21.555 1.00 96.31 91 ILE A C 1
ATOM 659 O O . ILE A 1 91 ? 33.534 -1.715 -20.331 1.00 96.31 91 ILE A O 1
ATOM 663 N N . ASN A 1 92 ? 33.318 -2.609 -22.379 1.00 95.00 92 ASN A N 1
ATOM 664 C CA . ASN A 1 92 ? 33.112 -3.979 -21.927 1.00 95.00 92 ASN A CA 1
ATOM 665 C C . ASN A 1 92 ? 34.450 -4.703 -21.734 1.00 95.00 92 ASN A C 1
ATOM 667 O O . ASN A 1 92 ? 35.487 -4.277 -22.241 1.00 95.00 92 ASN A O 1
ATOM 671 N N . ALA A 1 93 ? 34.426 -5.832 -21.024 1.00 96.38 93 ALA A N 1
ATOM 672 C CA . ALA A 1 93 ? 35.626 -6.634 -20.771 1.00 96.38 93 ALA A CA 1
ATOM 673 C C . ALA A 1 93 ? 36.282 -7.176 -22.059 1.00 96.38 93 ALA A C 1
ATOM 675 O O . ALA A 1 93 ? 37.484 -7.422 -22.082 1.00 96.38 93 ALA A O 1
ATOM 676 N N . ASP A 1 94 ? 35.511 -7.320 -23.140 1.00 95.69 94 ASP A N 1
ATOM 677 C CA . ASP A 1 94 ? 35.996 -7.706 -24.471 1.00 95.69 94 ASP A CA 1
ATOM 678 C C . ASP A 1 94 ? 36.532 -6.517 -25.299 1.00 95.69 94 ASP A C 1
ATOM 680 O O . ASP A 1 94 ? 36.841 -6.666 -26.480 1.00 95.69 94 ASP A O 1
ATOM 684 N N . ASN A 1 95 ? 36.668 -5.337 -24.685 1.00 95.44 95 ASN A N 1
ATOM 685 C CA . ASN A 1 95 ? 37.045 -4.066 -25.308 1.00 95.44 95 ASN A CA 1
ATOM 686 C C . ASN A 1 95 ? 36.047 -3.521 -26.345 1.00 95.44 95 ASN A C 1
ATOM 688 O O . ASN A 1 95 ? 36.372 -2.564 -27.054 1.00 95.44 95 ASN A O 1
ATOM 692 N N . SER A 1 96 ? 34.831 -4.062 -26.443 1.00 96.19 96 SER A N 1
ATOM 693 C CA . SER A 1 96 ? 33.752 -3.396 -27.179 1.00 96.19 96 SER A CA 1
ATOM 694 C C . SER A 1 96 ? 33.276 -2.141 -26.435 1.00 96.19 96 SER A C 1
ATOM 696 O O . SER A 1 96 ? 33.391 -2.039 -25.211 1.00 96.19 96 SER A O 1
ATOM 698 N N . VAL A 1 97 ? 32.742 -1.164 -27.175 1.00 97.06 97 VAL A N 1
ATOM 699 C CA . VAL A 1 97 ? 32.135 0.047 -26.604 1.00 97.06 97 VAL A CA 1
ATOM 700 C C . VAL A 1 97 ? 30.650 0.042 -26.920 1.00 97.06 97 VAL A C 1
ATOM 702 O O . VAL A 1 97 ? 30.253 -0.082 -28.076 1.00 97.06 97 VAL A O 1
ATOM 705 N N . THR A 1 98 ? 29.826 0.182 -25.887 1.00 95.50 98 THR A N 1
ATOM 706 C CA . THR A 1 98 ? 28.364 0.192 -26.001 1.00 95.50 98 THR A CA 1
ATOM 707 C C . THR A 1 98 ? 27.786 1.487 -25.446 1.00 95.50 98 THR A C 1
ATOM 709 O O . THR A 1 98 ? 28.285 2.041 -24.467 1.00 95.50 98 THR A O 1
ATOM 712 N N . ALA A 1 99 ? 26.731 1.987 -26.090 1.00 96.44 99 ALA A N 1
ATOM 713 C CA . ALA A 1 99 ? 25.993 3.164 -25.650 1.00 96.44 99 ALA A CA 1
ATOM 714 C C . ALA A 1 99 ? 24.763 2.726 -24.842 1.00 96.44 99 ALA A C 1
ATOM 716 O O . ALA A 1 99 ? 23.737 2.339 -25.402 1.00 96.44 99 ALA A O 1
ATOM 717 N N . GLN A 1 100 ? 24.865 2.798 -23.519 1.00 95.69 100 GLN A N 1
ATOM 718 C CA . GLN A 1 100 ? 23.860 2.290 -22.595 1.00 95.69 100 GLN A CA 1
ATOM 719 C C . GLN A 1 100 ? 22.787 3.330 -22.277 1.00 95.69 100 GLN A C 1
ATOM 721 O O . GLN A 1 100 ? 23.036 4.538 -22.214 1.00 95.69 100 GLN A O 1
ATOM 726 N N . SER A 1 101 ? 21.568 2.841 -22.054 1.00 94.44 101 SER A N 1
ATOM 727 C CA . SER A 1 101 ? 20.481 3.644 -21.496 1.00 94.44 101 SER A CA 1
ATOM 728 C C . SER A 1 101 ? 20.758 4.006 -20.030 1.00 94.44 101 SER A C 1
ATOM 730 O O . SER A 1 101 ? 21.518 3.320 -19.342 1.00 94.44 101 SER A O 1
ATOM 732 N N . ALA A 1 102 ? 20.089 5.047 -19.526 1.00 92.56 102 ALA A N 1
ATOM 733 C CA . ALA A 1 102 ? 20.168 5.424 -18.115 1.00 92.56 102 ALA A CA 1
ATOM 734 C C . ALA A 1 102 ? 19.738 4.284 -17.174 1.00 92.56 102 ALA A C 1
ATOM 736 O O . ALA A 1 102 ? 20.371 4.070 -16.147 1.00 92.56 102 ALA A O 1
ATOM 737 N N . SER A 1 103 ? 18.706 3.510 -17.533 1.00 90.12 103 SER A N 1
ATOM 738 C CA . SER A 1 103 ? 18.234 2.383 -16.718 1.00 90.12 103 SER A CA 1
ATOM 739 C C . SER A 1 103 ? 19.258 1.253 -16.643 1.00 90.12 103 SER A C 1
ATOM 741 O O . SER A 1 103 ? 19.494 0.715 -15.565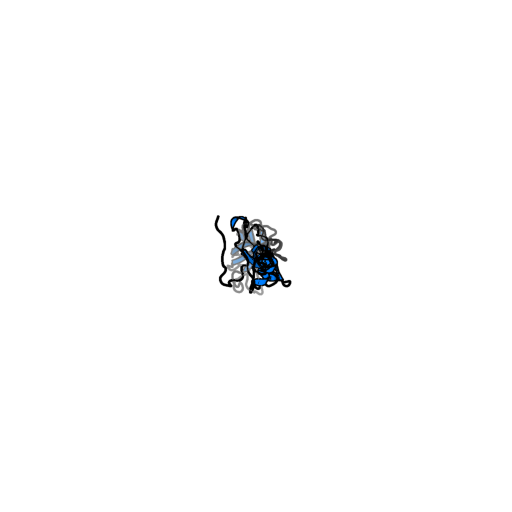 1.00 90.12 103 SER A O 1
ATOM 743 N N . SER A 1 104 ? 19.904 0.922 -17.766 1.00 92.00 104 SER A N 1
ATOM 744 C CA . SER A 1 104 ? 20.949 -0.107 -17.809 1.00 92.00 104 SER A CA 1
ATOM 745 C C . SER A 1 104 ? 22.164 0.303 -16.978 1.00 92.00 104 SER A C 1
ATOM 747 O O . SER A 1 104 ? 22.688 -0.509 -16.218 1.00 92.00 104 SER A O 1
ATOM 749 N N . GLN A 1 105 ? 22.580 1.571 -17.072 1.00 93.56 105 GLN A N 1
ATOM 750 C CA . GLN A 1 105 ? 23.664 2.091 -16.242 1.00 93.56 105 GLN A CA 1
ATOM 751 C C . GLN A 1 105 ? 23.282 2.089 -14.756 1.00 93.56 105 GLN A C 1
ATOM 753 O O . GLN A 1 105 ? 24.076 1.658 -13.926 1.00 93.56 105 GLN A O 1
ATOM 758 N N . LEU A 1 106 ? 22.063 2.518 -14.413 1.00 91.81 106 LEU A N 1
ATOM 759 C CA . LEU A 1 106 ? 21.579 2.515 -13.035 1.00 91.81 106 LEU A CA 1
ATOM 760 C C . LEU A 1 106 ? 21.637 1.104 -12.434 1.00 91.81 106 LEU A C 1
ATOM 762 O O . LEU A 1 106 ? 22.131 0.943 -11.323 1.00 91.81 106 LEU A O 1
ATOM 766 N N . THR A 1 107 ? 21.227 0.080 -13.191 1.00 90.12 107 THR A N 1
ATOM 767 C CA . THR A 1 107 ? 21.364 -1.326 -12.778 1.00 90.12 107 THR A CA 1
ATOM 768 C C . THR A 1 107 ? 22.828 -1.733 -12.587 1.00 90.12 107 THR A C 1
ATOM 770 O O . THR A 1 107 ? 23.155 -2.348 -11.576 1.00 90.12 107 THR A O 1
ATOM 773 N N . ALA A 1 108 ? 23.722 -1.366 -13.512 1.00 90.44 108 ALA A N 1
ATOM 774 C CA . ALA A 1 108 ? 25.145 -1.711 -13.430 1.00 90.44 108 ALA A CA 1
ATOM 775 C C . ALA A 1 108 ? 25.853 -1.085 -12.214 1.00 90.44 108 ALA A C 1
ATOM 777 O O . ALA A 1 108 ? 26.784 -1.673 -11.671 1.00 90.44 108 ALA A O 1
ATOM 778 N N . LEU A 1 109 ? 25.394 0.087 -11.765 1.00 91.44 109 LEU A N 1
ATOM 779 C CA . LEU A 1 109 ? 25.910 0.780 -10.581 1.00 91.44 109 LEU A CA 1
ATOM 780 C C . LEU A 1 109 ? 25.246 0.326 -9.267 1.00 91.44 109 LEU A C 1
ATOM 782 O O . LEU A 1 109 ? 25.542 0.884 -8.213 1.00 91.44 109 LEU A O 1
ATOM 786 N N . GLY A 1 110 ? 24.327 -0.644 -9.311 1.00 88.38 110 GLY A N 1
ATOM 787 C CA . GLY A 1 110 ? 23.549 -1.068 -8.142 1.00 88.38 110 GLY A CA 1
ATOM 788 C C . GLY A 1 110 ? 22.518 -0.033 -7.675 1.00 88.38 110 GLY A C 1
ATOM 789 O O . GLY A 1 110 ? 22.002 -0.125 -6.562 1.00 88.38 110 GLY A O 1
ATOM 790 N N . GLY A 1 111 ? 22.215 0.960 -8.510 1.00 85.12 111 GLY A N 1
ATOM 791 C CA . GLY A 1 111 ? 21.159 1.924 -8.259 1.00 85.12 111 GLY A CA 1
ATOM 792 C C . GLY A 1 111 ? 19.779 1.280 -8.362 1.00 85.12 111 GLY A C 1
ATOM 793 O O . GLY A 1 111 ? 19.547 0.334 -9.116 1.00 85.12 111 GLY A O 1
ATOM 794 N N . VAL A 1 112 ? 18.840 1.818 -7.594 1.00 75.06 112 VAL A N 1
ATOM 795 C CA . VAL A 1 112 ? 17.459 1.342 -7.555 1.00 75.06 112 VAL A CA 1
ATOM 796 C C . VAL A 1 112 ? 16.588 2.342 -8.302 1.00 75.06 112 VAL A C 1
ATOM 798 O O . VAL A 1 112 ? 16.722 3.550 -8.109 1.00 75.06 112 VAL A O 1
ATOM 801 N N . ALA A 1 113 ? 15.704 1.846 -9.168 1.00 73.06 113 ALA A N 1
ATOM 802 C CA . ALA A 1 113 ? 14.727 2.686 -9.849 1.00 73.06 113 ALA A CA 1
ATOM 803 C C . ALA A 1 113 ? 13.841 3.438 -8.838 1.00 73.06 113 ALA A C 1
ATOM 805 O O . ALA A 1 113 ? 13.701 3.038 -7.683 1.00 73.06 113 ALA A O 1
ATOM 806 N N . THR A 1 114 ? 13.181 4.503 -9.288 1.00 70.25 114 THR A N 1
ATOM 807 C CA . THR A 1 114 ? 12.276 5.328 -8.466 1.00 70.25 114 THR A CA 1
ATOM 808 C C . THR A 1 114 ? 11.072 4.566 -7.895 1.00 70.25 114 THR A C 1
ATOM 810 O O . THR A 1 114 ? 10.331 5.123 -7.092 1.00 70.25 114 THR A O 1
ATOM 813 N N . THR A 1 115 ? 10.874 3.296 -8.269 1.00 68.94 115 THR A N 1
ATOM 814 C CA . THR A 1 115 ? 9.819 2.424 -7.747 1.00 68.94 115 THR A CA 1
ATOM 815 C C . THR A 1 115 ? 10.391 1.091 -7.261 1.00 68.94 115 THR A C 1
ATOM 817 O O . THR A 1 115 ? 11.279 0.497 -7.874 1.00 68.94 115 THR A O 1
ATOM 820 N N . ARG A 1 116 ? 9.873 0.611 -6.127 1.00 73.12 116 ARG A N 1
ATOM 821 C CA . ARG A 1 116 ? 10.206 -0.684 -5.522 1.00 73.12 116 ARG A CA 1
ATOM 822 C C . ARG A 1 116 ? 8.940 -1.443 -5.177 1.00 73.12 116 ARG A C 1
ATOM 824 O O . ARG A 1 116 ? 7.946 -0.827 -4.819 1.00 73.12 116 ARG A O 1
ATOM 831 N N . ASN A 1 117 ? 8.991 -2.770 -5.218 1.00 73.38 117 ASN A N 1
ATOM 832 C CA . ASN A 1 117 ? 7.952 -3.580 -4.598 1.00 73.38 117 ASN A CA 1
ATOM 833 C C . ASN A 1 117 ? 8.096 -3.519 -3.076 1.00 73.38 117 ASN A C 1
ATOM 835 O O . ASN A 1 117 ? 9.145 -3.890 -2.541 1.00 73.38 117 ASN A O 1
ATOM 839 N N . VAL A 1 118 ? 7.052 -3.062 -2.389 1.00 76.19 118 VAL A N 1
ATOM 840 C CA . VAL A 1 118 ? 6.914 -3.251 -0.943 1.00 76.19 118 VAL A CA 1
ATOM 841 C C . VAL A 1 118 ? 6.250 -4.605 -0.746 1.00 76.19 118 VAL A C 1
ATOM 843 O O . VAL A 1 118 ? 5.108 -4.788 -1.154 1.00 76.19 118 VAL A O 1
ATOM 846 N N . ASN A 1 119 ? 6.969 -5.561 -0.168 1.00 76.06 119 ASN A N 1
ATOM 847 C CA . ASN A 1 119 ? 6.401 -6.853 0.206 1.00 76.06 119 ASN A CA 1
ATOM 848 C C . ASN A 1 119 ? 6.017 -6.786 1.682 1.00 76.06 119 ASN A C 1
ATOM 850 O O . ASN A 1 119 ? 6.846 -6.391 2.504 1.00 76.06 119 ASN A O 1
ATOM 854 N N . THR A 1 120 ? 4.791 -7.170 2.021 1.00 82.25 120 THR A N 1
ATOM 855 C CA . THR A 1 120 ? 4.339 -7.240 3.413 1.00 82.25 120 THR A CA 1
ATOM 856 C C . THR A 1 120 ? 4.090 -8.684 3.836 1.00 82.25 120 THR A C 1
ATOM 858 O O . THR A 1 120 ? 3.916 -9.582 3.010 1.00 82.25 120 THR A O 1
ATOM 861 N N . THR A 1 121 ? 4.077 -8.906 5.146 1.00 78.81 121 THR A N 1
ATOM 862 C CA . THR A 1 121 ? 3.641 -10.154 5.777 1.00 78.81 121 THR A CA 1
ATOM 863 C C . THR A 1 121 ? 2.613 -9.838 6.856 1.00 78.81 121 THR A C 1
ATOM 865 O O . THR A 1 121 ? 2.591 -8.725 7.389 1.00 78.81 121 THR A O 1
ATOM 868 N N . SER A 1 122 ? 1.791 -10.831 7.206 1.00 84.94 122 SER A N 1
ATOM 869 C CA . SER A 1 122 ? 0.777 -10.722 8.264 1.00 84.94 122 SER A CA 1
ATOM 870 C C . SER A 1 122 ? 1.336 -10.052 9.537 1.00 84.94 122 SER A C 1
ATOM 872 O O . SER A 1 122 ? 2.446 -10.400 9.951 1.00 84.94 122 SER A O 1
ATOM 874 N N . PRO A 1 123 ? 0.608 -9.094 10.150 1.00 87.88 123 PRO A N 1
ATOM 875 C CA . PRO A 1 123 ? -0.796 -8.750 9.890 1.00 87.88 123 PRO A CA 1
ATOM 876 C C . PRO A 1 123 ? -1.010 -7.707 8.782 1.00 87.88 123 PRO A C 1
ATOM 878 O O . PRO A 1 123 ? -2.151 -7.436 8.412 1.00 87.88 123 PRO A O 1
ATOM 881 N N . LEU A 1 124 ? 0.062 -7.125 8.241 1.00 87.12 124 LEU A N 1
ATOM 882 C CA . LEU A 1 124 ? -0.029 -6.138 7.170 1.00 87.12 124 LEU A CA 1
ATOM 883 C C . LEU A 1 124 ? -0.168 -6.848 5.817 1.00 87.12 124 LEU A C 1
ATOM 885 O O . LEU A 1 124 ? 0.717 -7.586 5.382 1.00 87.12 124 LEU A O 1
ATOM 889 N N . GLY A 1 125 ? -1.293 -6.625 5.148 1.00 85.12 125 GLY A N 1
ATOM 890 C CA . GLY A 1 125 ? -1.551 -7.040 3.772 1.00 85.12 125 GLY A CA 1
ATOM 891 C C . GLY A 1 125 ? -1.458 -5.862 2.802 1.00 85.12 125 GLY A C 1
ATOM 892 O O . GLY A 1 125 ? -1.612 -4.704 3.191 1.00 85.12 125 GLY A O 1
ATOM 893 N N . GLY A 1 126 ? -1.248 -6.155 1.522 1.00 80.19 126 GLY A N 1
ATOM 894 C CA . GLY A 1 126 ? -1.038 -5.150 0.478 1.00 80.19 126 GLY A CA 1
ATOM 895 C C . GLY A 1 126 ? 0.419 -5.108 0.026 1.00 80.19 126 GLY A C 1
ATOM 896 O O . GLY A 1 126 ? 1.146 -6.091 0.155 1.00 80.19 126 GLY A O 1
ATOM 897 N N . GLY A 1 127 ? 0.838 -3.983 -0.547 1.00 77.25 127 GLY A N 1
ATOM 898 C CA . GLY A 1 127 ? 2.139 -3.882 -1.201 1.00 77.25 127 GLY A CA 1
ATOM 899 C C . GLY A 1 127 ? 2.062 -4.109 -2.714 1.00 77.25 127 GLY A C 1
ATOM 900 O O . GLY A 1 127 ? 0.991 -4.032 -3.312 1.00 77.25 127 GLY A O 1
ATOM 901 N N . GLY A 1 128 ? 3.216 -4.313 -3.344 1.00 73.12 128 GLY A N 1
ATOM 902 C CA . GLY A 1 128 ? 3.386 -4.219 -4.799 1.00 73.12 128 GLY A CA 1
ATOM 903 C C . GLY A 1 128 ? 4.315 -3.072 -5.197 1.00 73.12 128 GLY A C 1
ATOM 904 O O . GLY A 1 128 ? 4.923 -2.434 -4.336 1.00 73.12 128 GLY A O 1
ATOM 905 N N . ALA A 1 129 ? 4.496 -2.854 -6.500 1.00 71.19 129 ALA A N 1
ATOM 906 C CA . ALA A 1 129 ? 5.377 -1.805 -7.007 1.00 71.19 129 ALA A CA 1
ATOM 907 C C . ALA A 1 129 ? 4.853 -0.410 -6.622 1.00 71.19 129 ALA A C 1
ATOM 909 O O . ALA A 1 129 ? 3.675 -0.130 -6.810 1.00 71.19 129 ALA A O 1
ATOM 910 N N . LEU A 1 130 ? 5.733 0.486 -6.161 1.00 70.62 130 LEU A N 1
ATOM 911 C CA . LEU A 1 130 ? 5.441 1.903 -5.861 1.00 70.62 130 LEU A CA 1
ATOM 912 C C . LEU A 1 130 ? 5.126 2.752 -7.116 1.00 70.62 130 LEU A C 1
ATOM 914 O O . LEU A 1 130 ? 5.370 3.953 -7.141 1.00 70.62 130 LEU A O 1
ATOM 918 N N . SER A 1 131 ? 4.636 2.133 -8.191 1.00 73.69 131 SER A N 1
ATOM 919 C CA . SER A 1 131 ? 4.254 2.797 -9.442 1.00 73.69 131 SER A CA 1
ATOM 920 C C . SER A 1 131 ? 2.920 3.548 -9.357 1.00 73.69 131 SER A C 1
ATOM 922 O O . SER A 1 131 ? 2.552 4.228 -10.310 1.00 73.69 131 SER A O 1
ATOM 924 N N . SER A 1 132 ? 2.196 3.421 -8.244 1.00 72.50 132 SER A N 1
ATOM 925 C CA . SER A 1 132 ? 0.961 4.145 -7.925 1.00 72.50 132 SER A CA 1
ATOM 926 C C .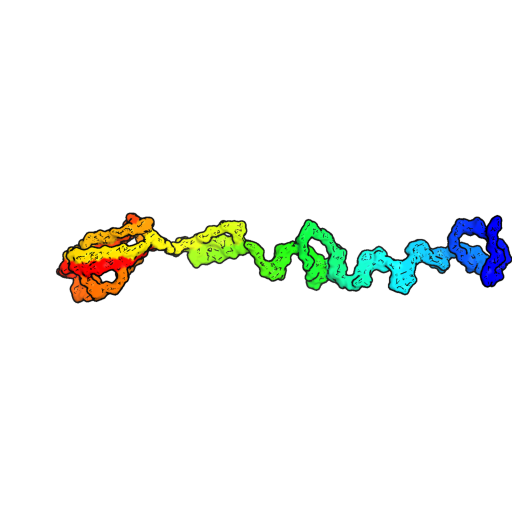 SER A 1 132 ? 0.776 4.236 -6.405 1.00 72.50 132 SER A C 1
ATOM 928 O O . SER A 1 132 ? 1.535 3.619 -5.656 1.00 72.50 132 SER A O 1
ATOM 930 N N . ASP A 1 133 ? -0.253 4.951 -5.945 1.00 77.25 133 ASP A N 1
ATOM 931 C CA . ASP A 1 133 ? -0.688 4.871 -4.548 1.00 77.25 133 ASP A CA 1
ATOM 932 C C . ASP A 1 133 ? -1.146 3.441 -4.234 1.00 77.25 133 ASP A C 1
ATOM 934 O O . ASP A 1 133 ? -1.927 2.841 -4.977 1.00 77.25 133 ASP A O 1
ATOM 938 N N . LEU A 1 134 ? -0.635 2.881 -3.139 1.00 77.75 134 LEU A N 1
ATOM 939 C CA . LEU A 1 134 ? -0.952 1.533 -2.676 1.00 77.75 134 LEU A CA 1
ATOM 940 C C . LEU A 1 134 ? -1.662 1.609 -1.326 1.00 77.75 134 LEU A C 1
ATOM 942 O O . LEU A 1 134 ? -1.172 2.240 -0.389 1.00 77.75 134 LEU A O 1
ATOM 946 N N . THR A 1 135 ? -2.791 0.913 -1.195 1.00 79.12 135 THR A N 1
ATOM 947 C CA . THR A 1 135 ? -3.462 0.746 0.097 1.00 79.12 135 THR A CA 1
ATOM 948 C C . THR A 1 135 ? -2.841 -0.419 0.857 1.00 79.12 135 THR A C 1
ATOM 950 O O . THR A 1 135 ? -2.850 -1.560 0.395 1.00 79.12 135 THR A O 1
ATOM 953 N N . LEU A 1 136 ? -2.325 -0.134 2.050 1.00 85.06 136 LEU A N 1
ATOM 954 C CA . LEU A 1 136 ? -1.948 -1.154 3.021 1.00 85.06 136 LEU A CA 1
ATOM 955 C C . LEU A 1 136 ? -3.151 -1.450 3.915 1.00 85.06 136 LEU A C 1
ATOM 957 O O . LEU A 1 136 ? -3.866 -0.544 4.338 1.00 85.06 136 LEU A O 1
ATOM 961 N N . THR A 1 137 ? -3.376 -2.726 4.197 1.00 85.88 137 THR A N 1
ATOM 962 C CA . THR A 1 137 ? -4.488 -3.200 5.024 1.00 85.88 137 THR A CA 1
ATOM 963 C C . THR A 1 137 ? -3.947 -3.958 6.224 1.00 85.88 137 THR A C 1
ATOM 965 O O . THR A 1 137 ? -2.860 -4.529 6.168 1.00 85.88 137 THR A O 1
ATOM 968 N N . CYS A 1 138 ? -4.701 -3.976 7.318 1.00 88.12 138 CYS A N 1
ATOM 969 C CA . CYS A 1 138 ? -4.386 -4.813 8.465 1.00 88.12 138 CYS A CA 1
ATOM 970 C C . CYS A 1 138 ? -5.645 -5.544 8.918 1.00 88.12 138 CYS A C 1
ATOM 972 O O . CYS A 1 138 ? -6.429 -5.026 9.708 1.00 88.12 138 CYS A O 1
ATOM 974 N N . SER A 1 139 ? -5.859 -6.736 8.368 1.00 84.62 139 SER A N 1
ATOM 975 C CA . SER A 1 139 ? -7.093 -7.510 8.548 1.00 84.62 139 SER A CA 1
ATOM 976 C C . SER A 1 139 ? -7.277 -8.049 9.966 1.00 84.62 139 SER A C 1
ATOM 978 O O . SER A 1 139 ? -8.400 -8.331 10.367 1.00 84.62 139 SER A O 1
ATOM 980 N N . THR A 1 140 ? -6.189 -8.175 10.727 1.00 88.19 140 THR A N 1
ATOM 981 C CA . THR A 1 140 ? -6.205 -8.658 12.115 1.00 88.19 140 THR A CA 1
ATOM 982 C C . THR A 1 140 ? -5.755 -7.597 13.117 1.00 88.19 140 THR A C 1
ATOM 984 O O . THR A 1 140 ? -5.494 -7.925 14.274 1.00 88.19 140 THR A O 1
ATOM 987 N N . CYS A 1 141 ? -5.590 -6.341 12.692 1.00 90.19 141 CYS A N 1
ATOM 988 C CA . CYS A 1 141 ? -5.333 -5.268 13.644 1.00 90.19 141 CYS A CA 1
ATOM 989 C C . CYS A 1 141 ? -6.595 -5.003 14.457 1.00 90.19 141 CYS A C 1
ATOM 991 O O . CYS A 1 141 ? -7.687 -4.929 13.901 1.00 90.19 141 CYS A O 1
ATOM 993 N N . THR A 1 142 ? -6.418 -4.795 15.759 1.00 90.69 142 THR A N 1
ATOM 994 C CA . THR A 1 142 ? -7.475 -4.251 16.610 1.00 90.69 142 THR A CA 1
ATOM 995 C C . THR A 1 142 ? -7.436 -2.729 16.568 1.00 90.69 142 THR A C 1
ATOM 997 O O . THR A 1 142 ? -6.377 -2.105 16.469 1.00 90.69 142 THR A O 1
ATOM 1000 N N . THR A 1 143 ? -8.609 -2.125 16.651 1.00 91.81 143 THR A N 1
ATOM 1001 C CA . THR A 1 143 ? -8.834 -0.685 16.655 1.00 91.81 143 THR A CA 1
ATOM 1002 C C . THR A 1 143 ? -9.412 -0.271 17.997 1.00 91.81 143 THR A C 1
ATOM 1004 O O . THR A 1 143 ? -10.295 -0.934 18.538 1.00 91.81 143 THR A O 1
ATOM 1007 N N . THR A 1 144 ? -8.914 0.828 18.559 1.00 96.62 144 THR A N 1
ATOM 1008 C CA . THR A 1 144 ? -9.553 1.452 19.722 1.00 96.62 144 THR A CA 1
ATOM 1009 C C . THR A 1 144 ? -10.724 2.286 19.221 1.00 96.62 144 THR A C 1
ATOM 1011 O O . THR A 1 144 ? -10.519 3.256 18.497 1.00 96.62 144 THR A O 1
ATOM 1014 N N . ILE A 1 145 ? -11.939 1.910 19.607 1.00 97.62 145 ILE A N 1
ATOM 1015 C CA . ILE A 1 145 ? -13.179 2.576 19.190 1.00 97.62 145 ILE A CA 1
ATOM 1016 C C . ILE A 1 145 ? -13.459 3.796 20.064 1.00 97.62 145 ILE A C 1
ATOM 1018 O O . ILE A 1 145 ? -13.753 4.882 19.575 1.00 97.62 145 ILE A O 1
ATOM 1022 N N . ALA A 1 146 ? -13.344 3.608 21.373 1.00 98.12 146 ALA A N 1
ATOM 1023 C CA . ALA A 1 146 ? -13.559 4.641 22.366 1.00 98.12 146 ALA A CA 1
ATOM 1024 C C . ALA A 1 146 ? -12.733 4.325 23.611 1.00 98.12 146 ALA A C 1
ATOM 1026 O O . ALA A 1 146 ? -12.397 3.171 23.885 1.00 98.12 146 ALA A O 1
ATOM 1027 N N . SER A 1 147 ? -12.440 5.350 24.393 1.00 98.19 147 SER A N 1
ATOM 1028 C CA . SER A 1 147 ? -11.865 5.209 25.723 1.00 98.19 147 SER A CA 1
ATOM 1029 C C . SER A 1 147 ? -12.406 6.303 26.615 1.00 98.19 147 SER A C 1
ATOM 1031 O O . SER A 1 147 ? -12.709 7.398 26.140 1.00 98.19 147 SER A O 1
ATOM 1033 N N . GLY A 1 148 ? -12.477 6.034 27.904 1.00 98.44 148 GLY A N 1
ATOM 1034 C CA . GLY A 1 148 ? -12.972 7.010 28.849 1.00 98.44 148 GLY A CA 1
ATOM 1035 C C . GLY A 1 148 ? -12.920 6.489 30.264 1.00 98.44 148 GLY A C 1
ATOM 1036 O O . GLY A 1 148 ? -12.183 5.550 30.583 1.00 98.44 148 GLY A O 1
ATOM 1037 N N . THR A 1 149 ? -13.717 7.130 31.108 1.00 98.56 149 THR A N 1
ATOM 1038 C CA . THR A 1 149 ? -13.852 6.756 32.504 1.00 98.56 149 THR A CA 1
ATOM 1039 C C . THR A 1 149 ? -15.314 6.645 32.908 1.00 98.56 149 THR A C 1
ATOM 1041 O O . THR A 1 149 ? -16.184 7.274 32.310 1.00 98.56 149 THR A O 1
ATOM 1044 N N . SER A 1 150 ? -15.593 5.824 33.918 1.00 98.56 150 SER A N 1
ATOM 1045 C CA . SER A 1 150 ? -16.933 5.663 34.488 1.00 98.56 150 SER A CA 1
ATOM 1046 C C . SER A 1 150 ? -16.834 5.624 36.008 1.00 98.56 150 SER A C 1
ATOM 1048 O O . SER A 1 150 ? -16.182 4.740 36.566 1.00 98.56 150 SER A O 1
ATOM 1050 N N . ALA A 1 151 ? -17.459 6.589 36.684 1.00 98.19 151 ALA A N 1
ATOM 1051 C CA . ALA A 1 151 ? -17.554 6.602 38.141 1.00 98.19 151 ALA A CA 1
ATOM 1052 C C . ALA A 1 151 ? -18.655 5.636 38.598 1.00 98.19 151 ALA A C 1
ATOM 1054 O O . ALA A 1 151 ? -19.783 5.708 38.111 1.00 98.19 151 ALA A O 1
ATOM 1055 N N . LEU A 1 152 ? -18.336 4.730 39.522 1.00 97.75 152 LEU A N 1
ATOM 1056 C CA . LEU A 1 152 ? -19.315 3.789 40.062 1.00 97.75 152 LEU A CA 1
ATOM 1057 C C . LEU A 1 152 ? -20.180 4.445 41.144 1.00 97.75 152 LEU A C 1
ATOM 1059 O O . LEU A 1 152 ? -19.745 5.360 41.845 1.00 97.75 152 LEU A O 1
ATOM 1063 N N . GLY A 1 153 ? -21.416 3.962 41.276 1.00 95.56 153 GLY A N 1
ATOM 1064 C CA . GLY A 1 153 ? -22.353 4.448 42.285 1.00 95.56 153 GLY A CA 1
ATOM 1065 C C . GLY A 1 153 ? -21.904 4.130 43.715 1.00 95.56 153 GLY A C 1
ATOM 1066 O O . GLY A 1 153 ? -21.235 3.129 43.967 1.00 95.56 153 GLY A O 1
ATOM 1067 N N . THR A 1 154 ? -22.320 4.976 44.657 1.00 97.19 154 THR A N 1
ATOM 1068 C CA . THR A 1 154 ? -22.003 4.870 46.095 1.00 97.19 154 THR A CA 1
ATOM 1069 C C . THR A 1 154 ? -23.234 4.589 46.960 1.00 97.19 154 THR A C 1
ATOM 1071 O O . THR A 1 154 ? -23.175 4.652 48.185 1.00 97.19 154 THR A O 1
ATOM 1074 N N . SER A 1 155 ? -24.376 4.281 46.343 1.00 97.81 155 SER A N 1
ATOM 1075 C CA . SER A 1 155 ? -25.594 3.886 47.055 1.00 97.81 155 SER A CA 1
ATOM 1076 C C . SER A 1 155 ? -25.475 2.469 47.619 1.00 97.81 155 SER A C 1
ATOM 1078 O O . SER A 1 155 ? -24.788 1.626 47.045 1.00 97.81 155 SER A O 1
ATOM 1080 N N . ALA A 1 156 ? -26.173 2.195 48.723 1.00 97.81 156 ALA A N 1
ATOM 1081 C CA . ALA A 1 156 ? -26.207 0.864 49.323 1.00 97.81 156 ALA A CA 1
ATOM 1082 C C . ALA A 1 156 ? -26.761 -0.182 48.342 1.00 97.81 156 ALA A C 1
ATOM 1084 O O . ALA A 1 156 ? -27.816 0.014 47.738 1.00 97.81 156 ALA A O 1
ATOM 1085 N N . ILE A 1 157 ? -26.060 -1.306 48.220 1.00 98.12 157 ILE A N 1
ATOM 1086 C CA . ILE A 1 157 ? -26.446 -2.454 47.403 1.00 98.12 157 ILE A CA 1
ATOM 1087 C C . ILE A 1 157 ? -26.783 -3.595 48.356 1.00 98.12 157 ILE A C 1
ATOM 1089 O O . ILE A 1 157 ? -25.911 -4.085 49.080 1.00 98.12 157 ILE A O 1
ATOM 1093 N N . ALA A 1 158 ? -28.044 -4.025 48.357 1.00 98.25 158 ALA A N 1
ATOM 1094 C CA . ALA A 1 158 ? -28.496 -5.141 49.180 1.00 98.25 158 ALA A CA 1
ATOM 1095 C C . ALA A 1 158 ? -27.749 -6.445 48.842 1.00 98.25 158 ALA A C 1
ATOM 1097 O O . ALA A 1 158 ? -27.204 -6.604 47.749 1.00 98.25 158 ALA A O 1
ATOM 1098 N N . SER A 1 159 ? -27.739 -7.388 49.785 1.00 97.12 159 SER A N 1
ATOM 1099 C CA . SER A 1 159 ? -27.222 -8.739 49.543 1.00 97.12 159 SER A CA 1
ATOM 1100 C C . SER A 1 159 ? -27.990 -9.404 48.394 1.00 97.12 159 SER A C 1
ATOM 1102 O O . SER A 1 159 ? -29.218 -9.329 48.346 1.00 97.12 159 SER A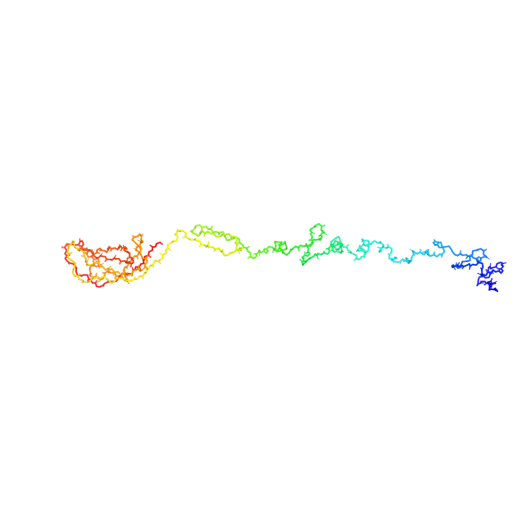 O 1
ATOM 1104 N N . GLY A 1 160 ? -27.267 -10.020 47.457 1.00 96.44 160 GLY A N 1
ATOM 1105 C CA . GLY A 1 160 ? -27.851 -10.686 46.291 1.00 96.44 160 GLY A CA 1
ATOM 1106 C C . GLY A 1 160 ? -28.427 -9.738 45.234 1.00 96.44 160 GLY A C 1
ATOM 1107 O O . GLY A 1 160 ? -29.168 -10.189 44.363 1.00 96.44 160 GLY A O 1
ATOM 1108 N N . ALA A 1 161 ? -28.114 -8.439 45.296 1.00 97.94 161 ALA A N 1
ATOM 1109 C CA . ALA A 1 161 ? -28.586 -7.436 44.346 1.00 97.94 161 ALA A CA 1
ATOM 1110 C C . ALA A 1 161 ? -27.434 -6.789 43.563 1.00 97.94 161 ALA A C 1
ATOM 1112 O O . ALA A 1 161 ? -26.270 -6.827 43.967 1.00 97.94 161 ALA A O 1
ATOM 1113 N N . CYS A 1 162 ? -27.775 -6.141 42.451 1.00 98.06 162 CYS A N 1
ATOM 1114 C CA . CYS A 1 162 ? -26.869 -5.266 41.716 1.00 98.06 162 CYS A CA 1
ATOM 1115 C C . CYS A 1 162 ? -27.314 -3.807 41.848 1.00 98.06 162 CYS A C 1
ATOM 1117 O O . CYS A 1 162 ? -28.503 -3.523 41.999 1.00 98.06 162 CYS A O 1
ATOM 1119 N N . ALA A 1 163 ? -26.355 -2.884 41.793 1.00 97.62 163 ALA A N 1
ATOM 1120 C CA . ALA A 1 163 ? -26.627 -1.453 41.725 1.00 97.62 163 ALA A CA 1
ATOM 1121 C C . ALA A 1 163 ? -27.371 -1.078 40.433 1.00 97.62 163 ALA A C 1
ATOM 1123 O O . ALA A 1 163 ? -27.474 -1.870 39.499 1.00 97.62 163 ALA A O 1
ATOM 1124 N N . THR A 1 164 ? -27.824 0.171 40.335 1.00 97.44 164 THR A N 1
ATOM 1125 C CA . THR A 1 164 ? -28.199 0.749 39.039 1.00 97.44 164 THR A CA 1
ATOM 1126 C C . THR A 1 164 ? -26.996 0.720 38.094 1.00 97.44 164 THR A C 1
ATOM 1128 O O . THR A 1 164 ? -25.878 1.048 38.499 1.00 97.44 164 THR A O 1
ATOM 1131 N N . VAL A 1 165 ? -27.221 0.332 36.837 1.00 98.06 165 VAL A N 1
ATOM 1132 C CA . VAL A 1 165 ? -26.170 0.314 35.812 1.00 98.06 165 VAL A CA 1
ATOM 1133 C C . VAL A 1 165 ? -25.580 1.710 35.608 1.00 98.06 165 VAL A C 1
ATOM 1135 O O . VAL A 1 165 ? -26.305 2.699 35.498 1.00 98.06 165 VAL A O 1
ATOM 1138 N N . VAL A 1 166 ? -24.252 1.783 35.543 1.00 98.44 166 VAL A N 1
ATOM 1139 C CA . VAL A 1 166 ? -23.530 2.982 35.121 1.00 98.44 166 VAL A CA 1
ATOM 1140 C C . VAL A 1 166 ? -23.283 2.867 33.628 1.00 98.44 166 VAL A C 1
ATOM 1142 O O . VAL A 1 166 ? -22.467 2.059 33.187 1.00 98.44 166 VAL A O 1
ATOM 1145 N N . THR A 1 167 ? -23.991 3.683 32.858 1.00 98.31 167 THR A N 1
ATOM 1146 C CA . THR A 1 167 ? -23.835 3.769 31.405 1.00 98.31 167 THR A CA 1
ATOM 1147 C C . THR A 1 167 ? -23.020 5.009 31.064 1.00 98.31 167 THR A C 1
ATOM 1149 O O . THR A 1 167 ? -23.299 6.105 31.547 1.00 98.31 167 THR A O 1
ATOM 1152 N N . THR A 1 168 ? -21.989 4.845 30.241 1.00 98.62 168 THR A N 1
ATOM 1153 C CA . THR A 1 168 ? -21.166 5.951 29.741 1.00 98.62 168 THR A CA 1
ATOM 1154 C C . THR A 1 168 ? -21.113 5.905 28.224 1.00 98.62 168 THR A C 1
ATOM 1156 O O . THR A 1 168 ? -20.896 4.844 27.636 1.00 98.62 168 THR A O 1
ATOM 1159 N N . SER A 1 169 ? -21.289 7.069 27.597 1.00 98.31 169 SER A N 1
ATOM 1160 C CA . SER A 1 169 ? -21.231 7.217 26.147 1.00 98.31 169 SER A CA 1
ATOM 1161 C C . SER A 1 169 ? -19.864 6.796 25.606 1.00 98.31 169 SER A C 1
ATOM 1163 O O . SER A 1 169 ? -18.821 7.275 26.047 1.00 98.31 169 SER A O 1
ATOM 1165 N N . ALA A 1 170 ? -19.891 5.919 24.614 1.00 98.31 170 ALA A N 1
ATOM 1166 C CA . ALA A 1 170 ? -18.741 5.372 23.912 1.00 98.31 170 ALA A CA 1
ATOM 1167 C C . ALA A 1 170 ? -19.102 5.268 22.423 1.00 98.31 170 ALA A C 1
ATOM 1169 O O . ALA A 1 170 ? -19.375 4.184 21.899 1.00 98.31 170 ALA A O 1
ATOM 1170 N N . THR A 1 171 ? -19.196 6.421 21.760 1.00 98.19 171 THR A N 1
ATOM 1171 C CA . THR A 1 171 ? -19.652 6.538 20.368 1.00 98.19 171 THR A CA 1
ATOM 1172 C C . THR A 1 171 ? -18.904 5.574 19.445 1.00 98.19 171 THR A C 1
ATOM 1174 O O . THR A 1 171 ? -17.681 5.508 19.476 1.00 98.19 171 THR A O 1
ATOM 1177 N N . GLY A 1 172 ? -19.645 4.825 18.624 1.00 97.50 172 GLY A N 1
ATOM 1178 C CA . GLY A 1 172 ? -19.096 3.830 17.696 1.00 97.50 172 GLY A CA 1
ATOM 1179 C C . GLY A 1 172 ? -18.992 2.408 18.261 1.00 97.50 172 GLY A C 1
ATOM 1180 O O . GLY A 1 172 ? -18.771 1.472 17.486 1.00 97.50 172 GLY A O 1
ATOM 1181 N N . THR A 1 173 ? -19.190 2.230 19.573 1.00 98.31 173 THR A N 1
ATOM 1182 C CA . THR A 1 173 ? -19.226 0.906 20.215 1.00 98.31 173 THR A CA 1
ATOM 1183 C C . THR A 1 173 ? -20.412 0.089 19.704 1.00 98.31 173 THR A C 1
ATOM 1185 O O . THR A 1 173 ? -21.545 0.575 19.656 1.00 98.31 173 THR A O 1
ATOM 1188 N N . ALA A 1 174 ? -20.154 -1.162 19.346 1.00 98.00 174 ALA A N 1
ATOM 1189 C CA . ALA A 1 174 ? -21.136 -2.179 18.999 1.00 98.00 174 ALA A CA 1
ATOM 1190 C C . ALA A 1 174 ? -21.185 -3.264 20.085 1.00 98.00 174 ALA A C 1
ATOM 1192 O O . ALA A 1 174 ? -20.248 -3.435 20.863 1.00 98.00 174 ALA A O 1
ATOM 1193 N N . THR A 1 175 ? -22.263 -4.049 20.120 1.00 97.81 175 THR A N 1
ATOM 1194 C CA . THR A 1 175 ? -22.424 -5.157 21.082 1.00 97.81 175 THR A CA 1
ATOM 1195 C C . THR A 1 175 ? -21.421 -6.298 20.882 1.00 97.81 175 THR A C 1
ATOM 1197 O O . THR A 1 175 ? -21.261 -7.124 21.774 1.00 97.81 175 THR A O 1
ATOM 1200 N N . THR A 1 176 ? -20.750 -6.349 19.729 1.00 96.56 176 THR A N 1
ATOM 1201 C CA . THR A 1 176 ? -19.695 -7.321 19.402 1.00 96.56 176 THR A CA 1
ATOM 1202 C C . THR A 1 176 ? -18.310 -6.905 19.886 1.00 96.56 176 THR A C 1
ATOM 1204 O O . THR A 1 176 ? -17.373 -7.694 19.782 1.00 96.56 176 THR A O 1
ATOM 1207 N N . ASP A 1 177 ? -18.154 -5.667 20.351 1.00 97.62 177 ASP A N 1
ATOM 1208 C CA . ASP A 1 177 ? -16.853 -5.156 20.761 1.00 97.62 177 ASP A CA 1
ATOM 1209 C C . ASP A 1 177 ? -16.450 -5.710 22.127 1.00 97.62 177 ASP A C 1
ATOM 1211 O O . ASP A 1 177 ? -17.251 -6.255 22.885 1.00 97.62 177 ASP A O 1
ATOM 1215 N N . THR A 1 178 ? -15.180 -5.544 22.471 1.00 97.12 178 THR A N 1
ATOM 1216 C CA . THR A 1 178 ? -14.659 -5.949 23.777 1.00 97.12 178 THR A CA 1
ATOM 1217 C C . THR A 1 178 ? -14.310 -4.724 24.604 1.00 97.12 178 THR A C 1
ATOM 1219 O O . THR A 1 178 ? -13.751 -3.755 24.092 1.00 97.12 178 THR A O 1
ATOM 1222 N N . ILE A 1 179 ? -14.635 -4.761 25.898 1.00 98.31 179 ILE A N 1
ATOM 1223 C CA . ILE A 1 179 ? -14.257 -3.709 26.845 1.00 98.31 179 ILE A CA 1
ATOM 1224 C C . ILE A 1 179 ? -13.052 -4.195 27.644 1.00 98.31 179 ILE A C 1
ATOM 1226 O O . ILE A 1 179 ? -13.169 -5.094 28.476 1.00 98.31 179 ILE A O 1
ATOM 1230 N N . GLY A 1 180 ? -11.903 -3.562 27.432 1.00 97.81 180 GLY A N 1
ATOM 1231 C CA . GLY A 1 180 ? -10.784 -3.638 28.363 1.00 97.81 180 GLY A CA 1
ATOM 1232 C C . GLY A 1 180 ? -10.936 -2.546 29.413 1.00 97.81 180 GLY A C 1
ATOM 1233 O O . GLY A 1 180 ? -10.987 -1.369 29.061 1.00 97.81 180 GLY A O 1
ATOM 1234 N N . TRP A 1 181 ? -11.004 -2.903 30.691 1.00 98.38 181 TRP A N 1
ATOM 1235 C CA . TRP A 1 181 ? -11.185 -1.937 31.776 1.00 98.38 181 TRP A CA 1
ATOM 1236 C C . TRP A 1 181 ? -10.311 -2.260 32.987 1.00 98.38 181 TRP A C 1
ATOM 1238 O O . TRP A 1 181 ? -9.817 -3.376 33.139 1.00 98.38 181 TRP A O 1
ATOM 1248 N N . GLY A 1 182 ? -10.130 -1.267 33.853 1.00 98.06 182 GLY A N 1
ATOM 1249 C CA . GLY A 1 182 ? -9.472 -1.409 35.148 1.00 98.06 182 GLY A CA 1
ATOM 1250 C C . GLY A 1 182 ? -9.801 -0.240 36.072 1.00 98.06 182 GLY A C 1
ATOM 1251 O O . GLY A 1 182 ? -10.286 0.798 35.625 1.00 98.06 182 GLY A O 1
ATOM 1252 N N . PHE A 1 183 ? -9.549 -0.395 37.371 1.00 98.12 183 PHE A N 1
ATOM 1253 C CA . PHE A 1 183 ? -9.688 0.708 38.323 1.00 98.12 183 PHE A CA 1
ATOM 1254 C C . PHE A 1 183 ? -8.710 1.844 37.989 1.00 98.12 183 PHE A C 1
ATOM 1256 O O . PHE A 1 183 ? -7.570 1.598 37.596 1.00 98.12 183 PHE A O 1
ATOM 1263 N N . ASN A 1 184 ? -9.135 3.098 38.164 1.00 96.81 184 ASN A N 1
ATOM 1264 C CA . ASN A 1 184 ? -8.296 4.275 37.912 1.00 96.81 184 ASN A CA 1
ATOM 1265 C C . ASN A 1 184 ? -7.213 4.506 38.987 1.00 96.81 184 ASN A C 1
ATOM 1267 O O . ASN A 1 184 ? -6.449 5.466 38.904 1.00 96.81 184 ASN A O 1
ATOM 1271 N N . GLY A 1 185 ? -7.165 3.636 39.992 1.00 95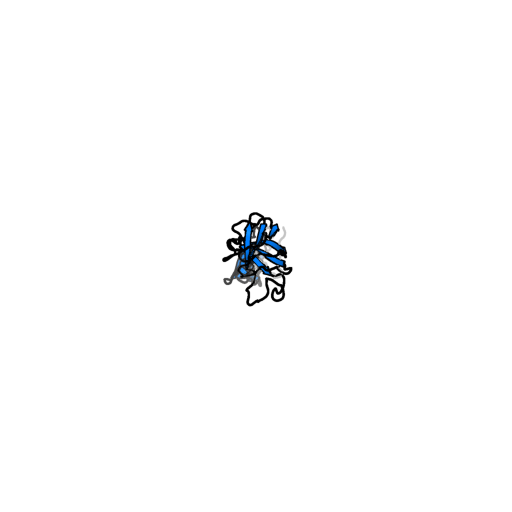.62 185 GLY A N 1
ATOM 1272 C CA . GLY A 1 185 ? -6.214 3.610 41.090 1.00 95.62 185 GLY A CA 1
ATOM 1273 C C . GLY A 1 185 ? -6.336 2.291 41.854 1.00 95.62 185 GLY A C 1
ATOM 1274 O O . GLY A 1 185 ? -7.109 1.413 41.472 1.00 95.62 185 GLY A O 1
ATOM 1275 N N . ASN A 1 186 ? -5.573 2.141 42.935 1.00 96.19 186 ASN A N 1
ATOM 1276 C CA . ASN A 1 186 ? -5.638 0.939 43.762 1.00 96.19 186 ASN A CA 1
ATOM 1277 C C . ASN A 1 186 ? -6.968 0.887 44.557 1.00 96.19 186 ASN A C 1
ATOM 1279 O O . ASN A 1 186 ? -7.178 1.760 45.399 1.00 96.19 186 ASN A O 1
ATOM 1283 N N . PRO A 1 187 ? -7.842 -0.123 44.353 1.00 96.62 187 PRO A N 1
ATOM 1284 C CA . PRO A 1 187 ? -9.130 -0.221 45.044 1.00 96.62 187 PRO A CA 1
ATOM 1285 C C . PRO A 1 187 ? -9.037 -0.750 46.487 1.00 96.62 187 PRO A C 1
ATOM 1287 O O . PRO A 1 187 ? -10.051 -0.795 47.182 1.00 96.62 187 PRO A O 1
ATOM 1290 N N . THR A 1 188 ? -7.864 -1.196 46.959 1.00 96.19 188 THR A N 1
ATOM 1291 C CA . THR A 1 188 ? -7.760 -2.009 48.188 1.00 96.19 188 THR A CA 1
ATOM 1292 C C . THR A 1 188 ? -8.069 -1.273 49.492 1.00 96.19 188 THR A C 1
ATOM 1294 O O . THR A 1 188 ? -8.124 -1.914 50.536 1.00 96.19 188 THR A O 1
ATOM 1297 N N . SER A 1 189 ? -8.255 0.046 49.463 1.00 95.19 189 SER A N 1
ATOM 1298 C CA . SER A 1 189 ? -8.710 0.855 50.605 1.00 95.19 189 SER A CA 1
ATOM 1299 C C . SER A 1 189 ? -10.125 1.415 50.423 1.00 95.19 189 SER A C 1
ATOM 1301 O O . SER A 1 189 ? -10.601 2.184 51.257 1.00 95.19 189 SER A O 1
ATOM 1303 N N . THR A 1 190 ? -10.804 1.063 49.329 1.00 96.69 190 THR A N 1
ATOM 1304 C CA . THR A 1 190 ? -12.147 1.547 49.018 1.00 96.69 190 THR A CA 1
ATOM 1305 C C . THR A 1 190 ? -13.185 0.526 49.468 1.00 96.69 190 THR A C 1
ATOM 1307 O O . THR A 1 190 ? -13.202 -0.617 49.007 1.00 96.69 190 THR A O 1
ATOM 1310 N N . THR A 1 191 ? -14.106 0.943 50.340 1.00 96.81 191 THR A N 1
ATOM 1311 C CA . THR A 1 191 ? -15.198 0.078 50.811 1.00 96.81 191 THR A CA 1
ATOM 1312 C C . THR A 1 191 ? -15.972 -0.515 49.630 1.00 96.81 191 THR A C 1
ATOM 1314 O O . THR A 1 191 ? -16.297 0.187 48.676 1.00 96.81 191 THR A O 1
ATOM 1317 N N . GLY A 1 192 ? -16.233 -1.822 49.676 1.00 96.25 192 GLY A N 1
ATOM 1318 C CA . GLY A 1 192 ? -16.870 -2.578 48.594 1.00 96.25 192 GLY A CA 1
ATOM 1319 C C . GLY A 1 192 ? -15.907 -3.153 47.549 1.00 96.25 192 GLY A C 1
ATOM 1320 O O . GLY A 1 192 ? -16.247 -4.161 46.939 1.00 96.25 192 GLY A O 1
ATOM 1321 N N . TYR A 1 193 ? -14.701 -2.598 47.394 1.00 96.56 193 TYR A N 1
ATOM 1322 C CA . TYR A 1 193 ? -13.689 -3.079 46.435 1.00 96.56 193 TYR A CA 1
ATOM 1323 C C . TYR A 1 193 ? -12.372 -3.518 47.098 1.00 96.56 193 TYR A C 1
ATOM 1325 O O . TYR A 1 193 ? -11.505 -4.104 46.452 1.00 96.56 193 TYR A O 1
ATOM 1333 N N . GLN A 1 194 ? -12.232 -3.260 48.395 1.00 95.31 194 GLN A N 1
ATOM 1334 C CA . GLN A 1 194 ? -11.158 -3.769 49.236 1.00 95.31 194 GLN A CA 1
ATOM 1335 C C . GLN A 1 194 ? -11.302 -5.263 49.548 1.00 95.31 194 GLN A C 1
ATOM 1337 O O . GLN A 1 194 ? -12.407 -5.809 49.568 1.00 95.31 194 GLN A O 1
ATOM 1342 N N . ALA A 1 195 ? -10.180 -5.909 49.874 1.00 93.75 195 ALA A N 1
ATOM 1343 C CA . ALA A 1 195 ? -10.194 -7.264 50.410 1.00 93.75 195 ALA A CA 1
ATOM 1344 C C . ALA A 1 195 ? -10.924 -7.292 51.764 1.00 93.75 195 ALA A C 1
ATOM 1346 O O . ALA A 1 195 ? -10.686 -6.458 52.637 1.00 93.75 195 ALA A O 1
ATOM 1347 N N . SER A 1 196 ? -11.825 -8.255 51.934 1.00 90.81 196 SER A N 1
ATOM 1348 C CA . SER A 1 196 ? -12.657 -8.397 53.127 1.00 90.81 196 SER A CA 1
ATOM 1349 C C . SER A 1 196 ? -13.044 -9.858 53.312 1.00 90.81 196 SER A C 1
ATOM 1351 O O . SER A 1 196 ? -13.311 -10.556 52.334 1.00 90.81 196 SER A O 1
ATOM 1353 N N . ALA A 1 197 ? -13.135 -10.309 54.565 1.00 91.06 197 ALA A N 1
ATOM 1354 C CA . ALA A 1 197 ? -13.625 -11.650 54.893 1.00 91.06 197 ALA A CA 1
ATOM 1355 C C . ALA A 1 197 ? -15.091 -11.865 54.470 1.00 91.06 197 ALA A C 1
ATOM 1357 O O . ALA A 1 197 ? -15.508 -12.996 54.250 1.00 91.06 197 ALA A O 1
ATOM 1358 N N . ASN A 1 198 ? -15.852 -10.778 54.303 1.00 87.00 198 ASN A N 1
ATOM 1359 C CA . ASN A 1 198 ? -17.228 -10.822 53.811 1.00 87.00 198 ASN A CA 1
ATOM 1360 C C . ASN A 1 198 ? -17.314 -10.818 52.273 1.00 87.00 198 ASN A C 1
ATOM 1362 O O . ASN A 1 198 ? -18.415 -10.878 51.739 1.00 87.00 198 ASN A O 1
ATOM 1366 N N . GLY A 1 199 ? -16.185 -10.750 51.558 1.00 91.12 199 GLY A N 1
ATOM 1367 C CA . GLY A 1 199 ? -16.129 -10.634 50.099 1.00 91.12 199 GLY A CA 1
ATOM 1368 C C . GLY A 1 199 ? -16.136 -9.188 49.588 1.00 91.12 199 GLY A C 1
ATOM 1369 O O . GLY A 1 199 ? -16.144 -8.231 50.364 1.00 91.12 199 GLY A O 1
ATOM 1370 N N . MET A 1 200 ? -16.111 -9.041 48.261 1.00 94.19 200 MET A N 1
ATOM 1371 C CA . MET A 1 200 ? -16.103 -7.758 47.549 1.00 94.19 200 MET A CA 1
ATOM 1372 C C . MET A 1 200 ? -17.181 -7.722 46.461 1.00 94.19 200 MET A C 1
ATOM 1374 O O . MET A 1 200 ? -17.672 -8.763 46.017 1.00 94.19 200 MET A O 1
ATOM 1378 N N . LEU A 1 201 ? -17.526 -6.519 46.009 1.00 97.06 201 LEU A N 1
ATOM 1379 C CA . LEU A 1 201 ? -18.415 -6.327 44.871 1.00 97.06 201 LEU A CA 1
ATOM 1380 C C . LEU A 1 201 ? -17.758 -6.860 43.598 1.00 97.06 201 LEU A C 1
ATOM 1382 O O . LEU A 1 201 ? -16.579 -6.619 43.335 1.00 97.06 201 LEU A O 1
ATOM 1386 N N . THR A 1 202 ? -18.545 -7.554 42.782 1.00 96.94 202 THR A N 1
ATOM 1387 C CA . THR A 1 202 ? -18.131 -7.961 41.437 1.00 96.94 202 THR A CA 1
ATOM 1388 C C . THR A 1 202 ? -18.543 -6.884 40.445 1.00 96.94 202 THR A C 1
ATOM 1390 O O . THR A 1 202 ? -19.682 -6.422 40.481 1.00 96.94 202 THR A O 1
ATOM 1393 N N . ILE A 1 203 ? -17.636 -6.495 39.549 1.00 97.75 203 ILE A N 1
ATOM 1394 C CA . ILE A 1 203 ? -17.940 -5.571 38.453 1.00 97.75 203 ILE A CA 1
ATOM 1395 C C . ILE A 1 203 ? -18.184 -6.384 37.189 1.00 97.75 203 ILE A C 1
ATOM 1397 O O . ILE A 1 203 ? -17.322 -7.145 36.752 1.00 97.75 203 ILE A O 1
ATOM 1401 N N . ILE A 1 204 ? -19.352 -6.187 36.589 1.00 97.75 204 ILE A N 1
ATOM 1402 C CA . ILE A 1 204 ? -19.707 -6.728 35.280 1.00 97.75 204 ILE A CA 1
ATOM 1403 C C . ILE A 1 204 ? -19.632 -5.579 34.278 1.00 97.75 204 ILE A C 1
ATOM 1405 O O . ILE A 1 204 ? -20.269 -4.545 34.480 1.00 97.75 204 ILE A O 1
ATOM 1409 N N . ALA A 1 205 ? -18.861 -5.763 33.207 1.00 98.31 205 ALA A N 1
ATOM 1410 C CA . ALA A 1 205 ? -18.737 -4.804 32.116 1.00 98.31 205 ALA A CA 1
ATOM 1411 C C . ALA A 1 205 ? -19.276 -5.414 30.822 1.00 98.31 205 ALA A C 1
ATOM 1413 O O . ALA A 1 205 ? -18.925 -6.545 30.486 1.00 98.31 205 ALA A O 1
ATOM 1414 N N . TYR A 1 206 ? -20.107 -4.675 30.092 1.00 98.44 206 TYR A N 1
ATOM 1415 C CA . TYR A 1 206 ? -20.612 -5.115 28.792 1.00 98.44 206 TYR A CA 1
ATOM 1416 C C . TYR A 1 206 ? -20.889 -3.927 27.861 1.00 98.44 206 TYR A C 1
ATOM 1418 O O . TYR A 1 206 ? -21.349 -2.869 28.312 1.00 98.44 206 TYR A O 1
ATOM 1426 N N . PRO A 1 207 ? -20.602 -4.066 26.558 1.00 98.44 207 PRO A N 1
ATOM 1427 C CA . PRO A 1 207 ? -20.915 -3.031 25.589 1.00 98.44 207 PRO A CA 1
ATOM 1428 C C . PRO A 1 207 ? -22.410 -3.030 25.275 1.00 98.44 207 PRO A C 1
ATOM 1430 O O . PRO A 1 207 ? -23.083 -4.062 25.278 1.00 98.44 207 PRO A O 1
ATOM 1433 N N . SER A 1 208 ? -22.926 -1.859 24.940 1.00 98.38 208 SER A N 1
ATOM 1434 C CA . SER A 1 208 ? -24.164 -1.720 24.182 1.00 98.38 208 SER A CA 1
ATOM 1435 C C . SER A 1 208 ? -23.937 -0.713 23.059 1.00 98.38 208 SER A C 1
ATOM 1437 O O . SER A 1 208 ? -22.879 -0.089 22.972 1.00 98.38 208 SER A O 1
ATOM 1439 N N . THR A 1 209 ? -24.900 -0.568 22.153 1.00 98.25 209 THR A N 1
ATOM 1440 C CA . THR A 1 209 ? -24.769 0.381 21.043 1.00 98.25 209 THR A CA 1
ATOM 1441 C C . THR A 1 209 ? -24.419 1.777 21.565 1.00 98.25 209 THR A C 1
ATOM 1443 O O . THR A 1 209 ? -25.173 2.360 22.345 1.00 98.25 209 THR A O 1
ATOM 1446 N N . ASN A 1 210 ? -23.271 2.299 21.123 1.00 98.44 210 ASN A N 1
ATOM 1447 C CA . ASN A 1 210 ? -22.689 3.591 21.498 1.00 98.44 210 ASN A CA 1
ATOM 1448 C C . ASN A 1 210 ? -22.392 3.792 22.991 1.00 98.44 210 ASN A C 1
ATOM 1450 O O . ASN A 1 210 ? -22.217 4.934 23.414 1.00 98.44 210 ASN A O 1
ATOM 1454 N N . ASN A 1 211 ? -22.336 2.732 23.799 1.00 98.69 211 ASN A N 1
ATOM 1455 C CA . ASN A 1 211 ? -22.125 2.858 25.237 1.00 98.69 211 ASN A CA 1
ATOM 1456 C C . ASN A 1 211 ? -21.299 1.706 25.812 1.00 98.69 211 ASN A C 1
ATOM 1458 O O . ASN A 1 211 ? -21.311 0.578 25.319 1.00 98.69 211 ASN A O 1
ATOM 1462 N N . VAL A 1 212 ? -20.649 1.989 26.933 1.00 98.81 212 VAL A N 1
ATOM 1463 C CA . VAL A 1 212 ? -20.156 0.972 27.861 1.00 98.81 212 VAL A CA 1
ATOM 1464 C C . VAL A 1 212 ? -21.018 0.982 29.113 1.00 98.81 212 VAL A C 1
ATOM 1466 O O . VAL A 1 212 ? -21.481 2.036 29.553 1.00 98.81 212 VAL A O 1
ATOM 1469 N N . ASN A 1 213 ? -21.243 -0.197 29.682 1.00 98.62 213 ASN A N 1
ATOM 1470 C CA . ASN A 1 213 ? -22.080 -0.365 30.859 1.00 98.62 213 ASN A CA 1
ATOM 1471 C C . ASN A 1 213 ? -21.297 -1.103 31.934 1.00 98.62 213 ASN A C 1
ATOM 1473 O O . ASN A 1 213 ? -20.677 -2.130 31.653 1.00 98.62 213 ASN A O 1
ATOM 1477 N N . PHE A 1 214 ? -21.366 -0.595 33.160 1.00 98.62 214 PHE A N 1
ATOM 1478 C CA . PHE A 1 214 ? -20.756 -1.201 34.333 1.00 98.62 214 PHE A CA 1
ATOM 1479 C C . PHE A 1 214 ? -21.807 -1.427 35.410 1.00 98.62 214 PHE A C 1
ATOM 1481 O O . PHE A 1 214 ? -22.604 -0.541 35.723 1.00 98.62 214 PHE A O 1
ATOM 1488 N N . LEU A 1 215 ? -21.796 -2.618 35.992 1.00 97.12 215 LEU A N 1
ATOM 1489 C CA . LEU A 1 215 ? -22.719 -3.022 37.039 1.00 97.12 215 LEU A CA 1
ATOM 1490 C C . LEU A 1 215 ? -21.924 -3.564 38.224 1.00 97.12 215 LEU A C 1
ATOM 1492 O O . LEU A 1 215 ? -21.163 -4.517 38.068 1.00 97.12 215 LEU A O 1
ATOM 1496 N N . ALA A 1 216 ? -22.100 -2.965 39.399 1.00 98.06 216 ALA A N 1
ATOM 1497 C CA . ALA A 1 216 ? -21.565 -3.506 40.642 1.00 98.06 216 ALA A CA 1
ATOM 1498 C C . ALA A 1 216 ? -22.612 -4.432 41.272 1.00 98.06 216 ALA A C 1
ATOM 1500 O O . ALA A 1 216 ? -23.719 -3.991 41.585 1.00 98.06 216 ALA A O 1
ATOM 1501 N N . CYS A 1 217 ? -22.270 -5.704 41.452 1.00 98.12 217 CYS A N 1
ATOM 1502 C CA . CYS A 1 217 ? -23.145 -6.715 42.038 1.00 98.12 217 CYS A CA 1
ATOM 1503 C C . CYS A 1 217 ? -22.601 -7.200 43.380 1.00 98.12 217 CYS A C 1
ATOM 1505 O O . CYS A 1 217 ? -21.409 -7.489 43.524 1.00 98.12 217 CYS A O 1
ATOM 1507 N N . ASN A 1 218 ? -23.492 -7.281 44.365 1.00 97.62 218 ASN A N 1
ATOM 1508 C CA . ASN A 1 218 ? -23.180 -7.684 45.723 1.00 97.62 218 ASN A CA 1
ATOM 1509 C C . ASN A 1 218 ? -23.545 -9.156 45.953 1.00 97.62 218 ASN A C 1
ATOM 1511 O O . ASN A 1 218 ? -24.668 -9.487 46.326 1.00 97.62 218 ASN A O 1
ATOM 1515 N N . ASN A 1 219 ? -22.553 -10.029 45.790 1.00 95.69 219 ASN A N 1
ATOM 1516 C CA . ASN A 1 219 ? -22.683 -11.463 46.063 1.00 95.69 219 ASN A CA 1
ATOM 1517 C C . ASN A 1 219 ? -22.367 -11.827 47.529 1.00 95.69 219 ASN A C 1
ATOM 1519 O O . ASN A 1 219 ? -22.156 -12.996 47.840 1.00 95.69 219 ASN A O 1
ATOM 1523 N N . THR A 1 220 ? -22.290 -10.840 48.426 1.00 95.62 220 THR A N 1
ATOM 1524 C CA . THR A 1 220 ? -22.009 -11.053 49.854 1.00 95.62 220 THR A CA 1
ATOM 1525 C C . THR A 1 220 ? -23.298 -11.225 50.657 1.00 95.62 220 THR A C 1
ATOM 1527 O O . THR A 1 220 ? -24.392 -10.959 50.159 1.00 95.62 220 THR A O 1
ATOM 1530 N N . SER A 1 221 ? -23.191 -11.656 51.916 1.00 93.81 221 SER A N 1
ATOM 1531 C CA . SER A 1 221 ? -24.333 -11.896 52.815 1.00 93.81 221 SER A CA 1
ATOM 1532 C C . SER A 1 221 ? -24.904 -10.635 53.479 1.00 93.81 221 SER A C 1
ATOM 1534 O O . SER A 1 221 ? -25.901 -10.722 54.193 1.00 93.81 221 SER A O 1
ATOM 1536 N N . ALA A 1 222 ? -24.300 -9.463 53.261 1.00 94.75 222 ALA A N 1
ATOM 1537 C CA . ALA A 1 222 ? -24.715 -8.205 53.875 1.00 94.75 222 ALA A CA 1
ATOM 1538 C C . ALA A 1 222 ? -24.844 -7.085 52.837 1.00 94.75 222 ALA A C 1
ATOM 1540 O O . ALA A 1 222 ? -24.270 -7.149 51.753 1.00 94.75 222 ALA A O 1
ATOM 1541 N N . SER A 1 223 ? -25.598 -6.037 53.175 1.00 96.06 223 SER A N 1
ATOM 1542 C CA . SER A 1 223 ? -25.635 -4.816 52.363 1.00 96.06 223 SER A CA 1
ATOM 1543 C C . SER A 1 223 ? -24.268 -4.125 52.373 1.00 96.06 223 SER A C 1
ATOM 1545 O O . SER A 1 223 ? -23.632 -4.029 53.424 1.00 96.06 223 SER A O 1
ATOM 1547 N N . ILE A 1 224 ? -23.828 -3.627 51.218 1.00 97.31 224 ILE A N 1
ATOM 1548 C CA . ILE A 1 224 ? -22.573 -2.883 51.064 1.00 97.31 224 ILE A CA 1
ATOM 1549 C C . ILE A 1 224 ? -22.890 -1.511 50.477 1.00 97.31 224 ILE A C 1
ATOM 1551 O O . ILE A 1 224 ? -23.493 -1.417 49.412 1.00 97.31 224 ILE A O 1
ATOM 1555 N N . THR A 1 225 ? -22.425 -0.453 51.138 1.00 97.44 225 THR A N 1
ATOM 1556 C CA . THR A 1 225 ? -22.382 0.905 50.579 1.00 97.44 225 THR A CA 1
ATOM 1557 C C . THR A 1 225 ? -20.984 1.134 50.000 1.00 97.44 225 THR A C 1
ATOM 1559 O O . THR A 1 225 ? -20.032 1.239 50.778 1.00 97.44 225 THR A O 1
ATOM 1562 N N . PRO A 1 226 ? -20.813 1.150 48.665 1.00 97.31 226 PRO A N 1
ATOM 1563 C CA . PRO A 1 226 ? -19.499 1.283 48.053 1.00 97.31 226 PRO A CA 1
ATOM 1564 C C . PRO A 1 226 ? -18.898 2.669 48.308 1.00 97.31 226 PRO A C 1
ATOM 1566 O O . PRO A 1 226 ? -19.595 3.684 48.279 1.00 97.31 226 PRO A O 1
ATOM 1569 N N . GLY A 1 227 ? -17.580 2.718 48.490 1.00 97.25 227 GLY A N 1
ATOM 1570 C CA . GLY A 1 227 ? -16.826 3.963 48.393 1.00 97.25 227 GLY A CA 1
ATOM 1571 C C . GLY A 1 227 ? -16.734 4.440 46.940 1.00 97.25 227 GLY A C 1
ATOM 1572 O O . GLY A 1 227 ? -16.866 3.650 46.004 1.00 97.25 227 GLY A O 1
ATOM 1573 N N . ALA A 1 228 ? -16.493 5.738 46.747 1.00 96.44 228 ALA A N 1
ATOM 1574 C CA . ALA A 1 228 ? -16.333 6.309 45.413 1.00 96.44 228 ALA A CA 1
ATOM 1575 C C . ALA A 1 228 ? -15.109 5.710 44.704 1.00 96.44 228 ALA A C 1
ATOM 1577 O O . ALA A 1 228 ? -14.004 5.714 45.250 1.00 96.44 228 ALA A O 1
ATOM 1578 N N . ILE A 1 229 ? -15.304 5.225 43.477 1.00 96.81 229 ILE A N 1
ATOM 1579 C CA . ILE A 1 229 ? -14.230 4.721 42.621 1.00 96.81 229 ILE A CA 1
ATOM 1580 C C . ILE A 1 229 ? -14.551 4.977 41.150 1.00 96.81 229 ILE A C 1
ATOM 1582 O O . ILE A 1 229 ? -15.716 5.101 40.771 1.00 96.81 229 ILE A O 1
ATOM 1586 N N . THR A 1 230 ? -13.520 5.065 40.313 1.00 98.19 230 THR A N 1
ATOM 1587 C CA . THR A 1 230 ? -13.660 5.261 38.868 1.00 98.19 230 THR A CA 1
ATOM 1588 C C . THR A 1 230 ? -12.966 4.132 38.114 1.00 98.19 230 THR A C 1
ATOM 1590 O O . THR A 1 230 ? -11.928 3.623 38.532 1.00 98.19 230 THR A O 1
ATOM 1593 N N . LEU A 1 231 ? -13.545 3.723 36.992 1.00 98.62 231 LEU A N 1
ATOM 1594 C CA . LEU A 1 231 ? -12.939 2.779 36.061 1.00 98.62 231 LEU A CA 1
ATOM 1595 C C . LEU A 1 231 ? -12.370 3.540 34.871 1.00 98.62 231 LEU A C 1
ATOM 1597 O O . LEU A 1 231 ? -13.052 4.409 34.339 1.00 98.62 231 LEU A O 1
ATOM 1601 N N . ASN A 1 232 ? -11.162 3.187 34.440 1.00 98.62 232 ASN A N 1
ATOM 1602 C CA . ASN A 1 232 ? -10.633 3.534 33.126 1.00 98.62 232 ASN A CA 1
ATOM 1603 C C . ASN A 1 232 ? -10.976 2.399 32.164 1.00 98.62 232 ASN A C 1
ATOM 1605 O O . ASN A 1 232 ? -10.802 1.226 32.504 1.00 98.62 232 ASN A O 1
ATOM 1609 N N . TRP A 1 233 ? -11.430 2.725 30.961 1.00 98.62 233 TRP A N 1
ATOM 1610 C CA . TRP A 1 233 ? -11.812 1.717 29.981 1.00 98.62 233 TRP A CA 1
ATOM 1611 C C . TRP A 1 233 ? -11.423 2.108 28.560 1.00 98.62 233 TRP A C 1
ATOM 1613 O O . TRP A 1 233 ? -11.286 3.284 28.219 1.00 98.62 233 TRP A O 1
ATOM 1623 N N . LYS A 1 234 ? -11.264 1.084 27.724 1.00 98.38 234 LYS A N 1
ATOM 1624 C CA . LYS A 1 234 ? -11.166 1.175 26.272 1.00 98.38 234 LYS A CA 1
ATOM 1625 C C . LYS A 1 234 ? -12.049 0.111 25.633 1.00 98.38 234 LYS A C 1
ATOM 1627 O O . LYS A 1 234 ? -12.169 -0.999 26.152 1.00 98.38 234 LYS A O 1
ATOM 1632 N N . VAL A 1 235 ? -12.624 0.450 24.494 1.00 98.56 235 VAL A N 1
ATOM 1633 C CA . VAL A 1 235 ? -13.372 -0.465 23.638 1.00 98.56 235 VAL A CA 1
ATOM 1634 C C . VAL A 1 235 ? -12.497 -0.810 22.446 1.00 98.56 235 VAL A C 1
ATOM 1636 O O . VAL A 1 235 ? -11.969 0.096 21.797 1.00 98.56 235 VAL A O 1
ATOM 1639 N N . THR A 1 236 ? -12.335 -2.100 22.163 1.00 97.31 236 THR A N 1
ATOM 1640 C CA . THR A 1 236 ? -11.565 -2.585 21.014 1.00 97.31 236 THR A CA 1
ATOM 1641 C C . THR A 1 236 ? -12.396 -3.457 20.085 1.00 97.31 236 THR A C 1
ATOM 1643 O O . THR A 1 236 ? -13.197 -4.274 20.554 1.00 97.31 236 THR A O 1
ATOM 1646 N N . ARG A 1 237 ? -12.158 -3.285 18.780 1.00 93.81 237 ARG A N 1
ATOM 1647 C CA . ARG A 1 237 ? -12.700 -4.094 17.682 1.00 93.81 237 ARG A CA 1
ATOM 1648 C C . ARG A 1 237 ? -11.581 -4.543 16.762 1.00 93.81 237 ARG A C 1
ATOM 1650 O O . ARG A 1 237 ? -10.823 -3.650 16.319 1.00 93.81 237 ARG A O 1
#

pLDDT: mean 86.97, std 12.53, range [50.97, 98.81]